Protein AF-A0A7U9T3F6-F1 (afdb_monomer)

Radius of gyration: 17.83 Å; Cα contacts (8 Å, |Δi|>4): 293; chains: 1; bounding box: 60×38×47 Å

pLDDT: mean 84.71, std 13.37, range [31.0, 97.19]

Structure (mmCIF, N/CA/C/O backbone):
data_AF-A0A7U9T3F6-F1
#
_entry.id   AF-A0A7U9T3F6-F1
#
loop_
_atom_site.group_PDB
_atom_site.id
_atom_site.type_symbol
_atom_site.label_atom_id
_atom_site.label_alt_id
_atom_site.label_comp_id
_atom_site.label_asym_id
_atom_site.label_entity_id
_atom_site.label_seq_id
_atom_site.pdbx_PDB_ins_code
_atom_site.Cartn_x
_atom_site.Cartn_y
_atom_site.Cartn_z
_atom_site.occupancy
_atom_site.B_iso_or_equiv
_atom_site.auth_seq_id
_atom_site.auth_comp_id
_atom_site.auth_asym_id
_atom_site.auth_atom_id
_atom_site.pdbx_PDB_model_num
ATOM 1 N N . MET A 1 1 ? 39.974 -6.218 0.690 1.00 32.31 1 MET A N 1
ATOM 2 C CA . MET A 1 1 ? 39.567 -5.809 2.049 1.00 32.31 1 MET A CA 1
ATOM 3 C C . MET A 1 1 ? 38.062 -5.776 2.022 1.00 32.31 1 MET A C 1
ATOM 5 O O . MET A 1 1 ? 37.487 -4.816 1.531 1.00 32.31 1 MET A O 1
ATOM 9 N N . ASP A 1 2 ? 37.473 -6.896 2.424 1.00 35.44 2 ASP A N 1
ATOM 10 C CA . ASP A 1 2 ? 36.035 -7.092 2.493 1.00 35.44 2 ASP A CA 1
ATOM 11 C C . ASP A 1 2 ? 35.491 -6.369 3.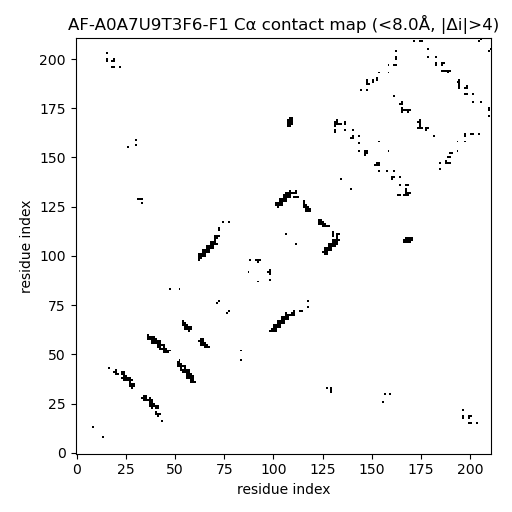720 1.00 35.44 2 ASP A C 1
ATOM 13 O O . ASP A 1 2 ? 35.828 -6.700 4.856 1.00 35.44 2 ASP A O 1
ATOM 17 N N . THR A 1 3 ? 34.625 -5.393 3.493 1.00 31.00 3 THR A N 1
ATOM 18 C CA . THR A 1 3 ? 33.648 -4.963 4.489 1.00 31.00 3 THR A CA 1
ATOM 19 C C . THR A 1 3 ? 32.283 -5.328 3.942 1.00 31.00 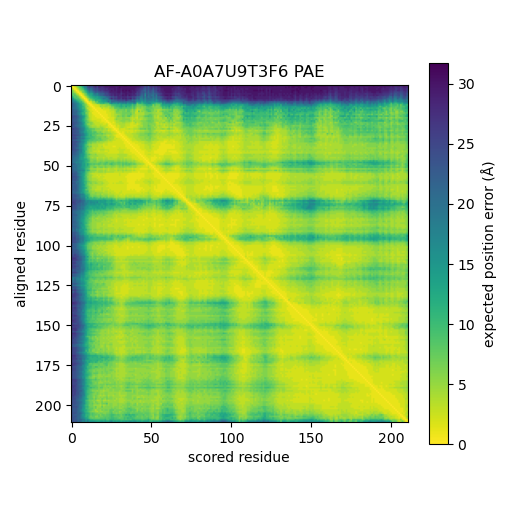3 THR A C 1
ATOM 21 O O . THR A 1 3 ? 31.577 -4.498 3.381 1.00 31.00 3 THR A O 1
ATOM 24 N N . MET A 1 4 ? 31.948 -6.612 4.086 1.00 35.00 4 MET A N 1
ATOM 25 C CA . MET A 1 4 ? 30.565 -7.069 4.164 1.00 35.00 4 MET A CA 1
ATOM 26 C C . MET A 1 4 ? 29.924 -6.312 5.325 1.00 35.00 4 MET A C 1
ATOM 28 O O . MET A 1 4 ? 30.149 -6.634 6.497 1.00 35.00 4 MET A O 1
ATOM 32 N N . SER A 1 5 ? 29.198 -5.248 4.998 1.00 34.78 5 SER A N 1
ATOM 33 C CA . SER A 1 5 ? 28.308 -4.572 5.927 1.00 34.78 5 SER A CA 1
ATOM 34 C C . SER A 1 5 ? 27.332 -5.618 6.443 1.00 34.78 5 SER A C 1
ATOM 36 O O . SER A 1 5 ? 26.482 -6.097 5.702 1.00 34.78 5 SER A O 1
ATOM 38 N N . LYS A 1 6 ? 27.504 -6.023 7.705 1.00 33.38 6 LYS A N 1
ATOM 39 C CA . LYS A 1 6 ? 26.498 -6.789 8.434 1.00 33.38 6 LYS A CA 1
ATOM 40 C C . LYS A 1 6 ? 25.190 -6.017 8.324 1.00 33.38 6 LYS A C 1
ATOM 42 O O . LYS A 1 6 ? 25.066 -4.953 8.932 1.00 33.38 6 LYS A O 1
ATOM 47 N N . GLU A 1 7 ? 24.251 -6.557 7.555 1.00 43.72 7 GLU A N 1
ATOM 48 C CA . GLU A 1 7 ? 22.843 -6.204 7.635 1.00 43.72 7 GLU A CA 1
ATOM 49 C C . GLU A 1 7 ? 22.465 -6.202 9.113 1.00 43.72 7 GLU A C 1
ATOM 51 O O . GLU A 1 7 ? 22.503 -7.228 9.799 1.00 43.72 7 GLU A O 1
ATOM 56 N N . LYS A 1 8 ? 22.166 -5.015 9.643 1.00 37.41 8 LYS A N 1
ATOM 57 C CA . LYS A 1 8 ? 21.457 -4.908 10.910 1.00 37.41 8 LYS A CA 1
ATOM 58 C C . LYS A 1 8 ? 20.036 -5.367 10.624 1.00 37.41 8 LYS A C 1
ATOM 60 O O . LYS A 1 8 ? 19.158 -4.549 10.379 1.00 37.41 8 LYS A O 1
ATOM 65 N N . ASN A 1 9 ? 19.839 -6.678 10.644 1.00 42.22 9 ASN A N 1
ATOM 66 C CA . ASN A 1 9 ? 18.514 -7.248 10.717 1.00 42.22 9 ASN A CA 1
ATOM 67 C C . ASN A 1 9 ? 17.922 -6.780 12.055 1.00 42.22 9 ASN A C 1
ATOM 69 O O . ASN A 1 9 ? 18.392 -7.187 13.122 1.00 42.22 9 ASN A O 1
ATOM 73 N N . CYS A 1 10 ? 17.027 -5.791 12.009 1.00 44.62 10 CYS A N 1
ATOM 74 C CA . CYS A 1 10 ? 16.434 -5.204 13.203 1.00 44.62 10 CYS A CA 1
ATOM 75 C C . CYS A 1 10 ? 15.363 -6.182 13.709 1.00 44.62 10 CYS A C 1
ATOM 77 O O . CYS A 1 10 ? 14.373 -6.374 13.003 1.00 44.62 10 CYS A O 1
ATOM 79 N N . PRO A 1 11 ? 15.514 -6.793 14.900 1.00 49.72 11 PRO A N 1
ATOM 80 C CA . PRO A 1 11 ? 14.580 -7.811 15.397 1.00 49.72 11 PRO A CA 1
ATOM 81 C C . PRO A 1 11 ? 13.126 -7.325 15.467 1.00 49.72 11 PRO A C 1
ATOM 83 O O . PRO A 1 11 ? 12.200 -8.120 15.339 1.00 49.72 11 PRO A O 1
ATOM 86 N N . ASP A 1 12 ? 12.945 -6.015 15.645 1.00 59.66 12 ASP A N 1
ATOM 87 C CA . ASP A 1 12 ? 11.644 -5.353 15.719 1.00 59.66 12 ASP A CA 1
ATOM 88 C C . ASP A 1 12 ? 10.953 -5.286 14.344 1.00 59.66 12 ASP A C 1
ATOM 90 O O . ASP A 1 12 ? 9.752 -5.519 14.234 1.00 59.66 12 ASP A O 1
ATOM 94 N N . LYS A 1 13 ? 11.724 -5.092 13.259 1.00 61.59 13 LYS A N 1
ATOM 95 C CA . LYS A 1 13 ? 11.193 -5.080 11.884 1.00 61.59 13 LYS A CA 1
ATOM 96 C C . LYS A 1 13 ? 10.777 -6.474 11.416 1.00 61.59 13 LYS A C 1
ATOM 98 O O . LYS A 1 13 ? 9.724 -6.601 10.805 1.00 61.59 13 LYS A O 1
ATOM 103 N N . ASP A 1 14 ? 11.527 -7.520 11.765 1.00 65.75 14 ASP A N 1
ATOM 104 C CA . ASP A 1 14 ? 11.157 -8.907 11.436 1.00 65.75 14 ASP A CA 1
ATOM 105 C C . ASP A 1 14 ? 9.882 -9.360 12.165 1.00 65.75 14 ASP A C 1
ATOM 107 O O . ASP A 1 14 ? 9.051 -10.074 11.598 1.00 65.75 14 ASP A O 1
ATOM 111 N N . ALA A 1 15 ? 9.717 -8.966 13.432 1.00 65.38 15 ALA A N 1
ATOM 112 C CA . ALA A 1 15 ? 8.500 -9.243 14.193 1.00 65.38 15 ALA A CA 1
ATOM 113 C C . ALA A 1 15 ? 7.298 -8.503 13.591 1.00 65.38 15 ALA A C 1
ATOM 115 O O . ALA A 1 15 ? 6.244 -9.102 13.372 1.00 65.38 15 ALA A O 1
ATOM 116 N N . LEU A 1 16 ? 7.489 -7.229 13.252 1.00 64.31 16 LEU A N 1
ATOM 117 C CA . LEU A 1 16 ? 6.481 -6.383 12.630 1.00 64.31 16 LEU A CA 1
ATOM 118 C C . LEU A 1 16 ? 6.060 -6.890 11.242 1.00 64.31 16 LEU A C 1
ATOM 120 O O . LEU A 1 16 ? 4.868 -6.990 10.957 1.00 64.31 16 LEU A O 1
ATOM 124 N N . HIS A 1 17 ? 7.021 -7.298 10.410 1.00 70.00 17 HIS A N 1
ATOM 125 C CA . HIS A 1 17 ? 6.766 -7.875 9.086 1.00 70.00 17 HIS A CA 1
ATOM 126 C C . HIS A 1 17 ? 5.940 -9.157 9.176 1.00 70.00 17 HIS A C 1
ATOM 128 O O . HIS A 1 17 ? 5.031 -9.362 8.380 1.00 70.00 17 HIS A O 1
ATOM 134 N N . LYS A 1 18 ? 6.197 -10.009 10.178 1.00 71.19 18 LYS A N 1
ATOM 135 C CA . LYS A 1 18 ? 5.405 -11.230 10.409 1.00 71.19 18 LYS A CA 1
ATOM 136 C C . LYS A 1 18 ? 3.961 -10.929 10.792 1.00 71.19 18 LYS A C 1
ATOM 138 O O . LYS A 1 18 ? 3.061 -11.594 10.283 1.00 71.19 18 LYS A O 1
ATOM 143 N N . VAL A 1 19 ? 3.742 -9.940 11.661 1.00 68.56 19 VAL A N 1
ATOM 144 C CA . VAL A 1 19 ? 2.391 -9.493 12.040 1.00 68.56 19 VAL A CA 1
ATOM 145 C C . VAL A 1 19 ? 1.644 -8.983 10.806 1.00 68.56 19 VAL A C 1
ATOM 147 O O . VAL A 1 19 ? 0.508 -9.383 10.562 1.00 68.56 19 VAL A O 1
ATOM 150 N N . LEU A 1 20 ? 2.302 -8.173 9.973 1.00 66.31 20 LEU A N 1
ATOM 151 C CA . LEU A 1 20 ? 1.719 -7.672 8.727 1.00 66.31 20 LEU A CA 1
ATOM 152 C C . LEU A 1 20 ? 1.452 -8.789 7.716 1.00 66.31 20 LEU A C 1
ATOM 154 O O . LEU A 1 20 ? 0.385 -8.815 7.112 1.00 66.31 20 LEU A O 1
ATOM 158 N N . ALA A 1 21 ? 2.369 -9.743 7.561 1.00 74.38 21 ALA A N 1
ATOM 159 C CA . ALA A 1 21 ? 2.199 -10.863 6.641 1.00 74.38 21 ALA A CA 1
ATOM 160 C C . ALA A 1 21 ? 0.985 -11.727 6.994 1.00 74.38 21 ALA A C 1
ATOM 162 O O . ALA A 1 21 ? 0.234 -12.127 6.105 1.00 74.38 21 ALA A O 1
ATOM 163 N N . GLN A 1 22 ? 0.759 -11.977 8.286 1.00 70.44 22 GLN A N 1
ATOM 164 C CA . GLN A 1 22 ? -0.455 -12.649 8.746 1.00 70.44 22 GLN A CA 1
ATOM 165 C C . GLN A 1 22 ? -1.697 -11.811 8.462 1.00 70.44 22 GLN A C 1
ATOM 167 O O . GLN A 1 22 ? -2.698 -12.342 7.990 1.00 70.44 22 GLN A O 1
ATOM 172 N N . ALA A 1 23 ? -1.621 -10.508 8.710 1.00 67.81 23 ALA A N 1
ATOM 173 C CA . ALA A 1 23 ? -2.767 -9.635 8.568 1.00 67.81 23 ALA A CA 1
ATOM 174 C C . ALA A 1 23 ? -3.162 -9.354 7.114 1.00 67.81 23 ALA A C 1
ATOM 176 O O . ALA A 1 23 ? -4.335 -9.101 6.870 1.00 67.81 23 ALA A O 1
ATOM 177 N N . TYR A 1 24 ? -2.236 -9.363 6.154 1.00 74.94 24 TYR A N 1
ATOM 178 C CA . TYR A 1 24 ? -2.557 -9.163 4.734 1.00 74.94 24 TYR A CA 1
ATOM 179 C C . TYR A 1 24 ? -3.097 -10.418 4.051 1.00 74.94 24 TYR A C 1
ATOM 181 O O . TYR A 1 24 ? -3.735 -10.320 3.006 1.00 74.94 24 TYR A O 1
ATOM 189 N N . LYS A 1 25 ? -2.855 -11.596 4.626 1.00 80.69 25 LYS A N 1
ATOM 190 C CA . LYS A 1 25 ? -3.243 -12.866 4.022 1.00 80.69 25 LYS A CA 1
ATOM 191 C C . LYS A 1 25 ? -4.758 -12.950 3.808 1.00 80.69 25 LYS A C 1
ATOM 193 O O . LYS A 1 25 ? -5.531 -12.800 4.747 1.00 80.69 25 LYS A O 1
ATOM 198 N N . GLY A 1 26 ? -5.170 -13.238 2.576 1.00 80.06 26 GLY A N 1
ATOM 199 C CA . GLY A 1 26 ? -6.571 -13.357 2.168 1.00 80.06 26 GLY A CA 1
ATOM 200 C C . GLY A 1 26 ? -7.282 -12.030 1.886 1.00 80.06 26 GLY A C 1
ATOM 20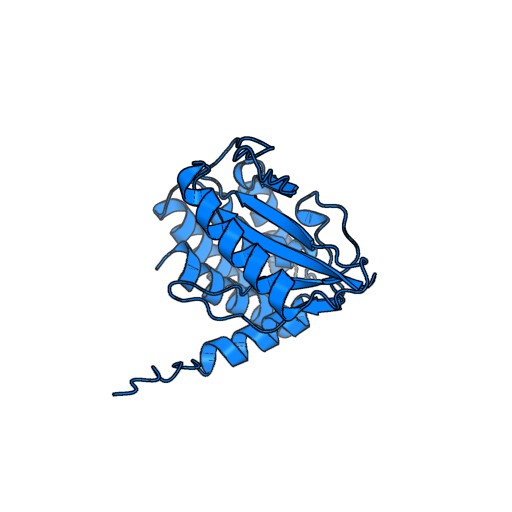1 O O . GLY A 1 26 ? -8.404 -12.065 1.385 1.00 80.06 26 GLY A O 1
ATOM 202 N N . LYS A 1 27 ? -6.648 -10.880 2.158 1.00 82.06 27 LYS A N 1
ATOM 203 C CA . LYS A 1 27 ? -7.170 -9.552 1.796 1.00 82.06 27 LYS A CA 1
ATOM 204 C C . LYS A 1 27 ? -6.914 -9.248 0.323 1.00 82.06 27 LYS A C 1
ATOM 206 O O . LYS A 1 27 ? -6.122 -9.923 -0.328 1.00 82.06 27 LYS A O 1
ATOM 211 N N . ASP A 1 28 ? -7.549 -8.209 -0.199 1.00 83.62 28 ASP A N 1
ATOM 212 C CA . ASP A 1 28 ? -7.317 -7.713 -1.553 1.00 83.62 28 ASP A CA 1
ATOM 213 C C . ASP A 1 28 ? -7.073 -6.193 -1.568 1.00 83.62 28 ASP A C 1
ATOM 215 O O . ASP A 1 28 ? -7.049 -5.523 -0.532 1.00 83.62 28 ASP A O 1
ATOM 219 N N . PHE A 1 29 ? -6.843 -5.648 -2.762 1.00 84.31 29 PHE A N 1
ATOM 220 C CA . PHE A 1 29 ? -6.605 -4.220 -2.975 1.00 84.31 29 PHE A CA 1
ATOM 221 C C . PHE A 1 29 ? -7.878 -3.449 -3.372 1.00 84.31 29 PHE A C 1
ATOM 223 O O . PHE A 1 29 ? -7.786 -2.289 -3.790 1.00 84.31 29 PHE A O 1
ATOM 230 N N . ALA A 1 30 ? -9.071 -4.047 -3.244 1.00 83.69 30 ALA A N 1
ATOM 231 C CA . ALA A 1 30 ? -10.322 -3.450 -3.713 1.00 83.69 30 ALA A CA 1
ATOM 232 C C . ALA A 1 30 ? -10.634 -2.129 -3.005 1.00 83.69 30 ALA A C 1
ATOM 234 O O . ALA A 1 30 ? -11.162 -1.207 -3.633 1.00 83.69 30 ALA A O 1
ATOM 235 N N . ILE A 1 31 ? -10.230 -1.995 -1.737 1.00 77.69 31 ILE A N 1
ATOM 236 C CA . ILE A 1 31 ? -10.374 -0.756 -0.964 1.00 77.69 31 ILE A CA 1
ATOM 237 C C . ILE A 1 31 ? -9.617 0.428 -1.581 1.00 77.69 31 ILE A C 1
ATOM 239 O O . ILE A 1 31 ? -10.023 1.580 -1.440 1.00 77.69 31 ILE A O 1
ATOM 243 N N . LEU A 1 32 ? -8.542 0.149 -2.320 1.00 79.81 32 LEU A N 1
ATOM 244 C CA . LEU A 1 32 ? -7.761 1.146 -3.048 1.00 79.81 32 LEU A CA 1
ATOM 245 C C . LEU A 1 32 ? -8.288 1.380 -4.474 1.00 79.81 32 LEU A C 1
ATOM 247 O O . LEU A 1 32 ? -7.684 2.120 -5.249 1.00 79.81 32 LEU A O 1
ATOM 251 N N . GLY A 1 33 ? -9.407 0.748 -4.841 1.00 84.81 33 GLY A N 1
ATOM 252 C CA . GLY A 1 33 ? -9.972 0.784 -6.189 1.00 84.81 33 GLY A CA 1
ATOM 253 C C . GLY A 1 33 ? -9.238 -0.107 -7.195 1.00 84.81 33 GLY A C 1
ATOM 254 O O . GLY A 1 33 ? -9.517 -0.023 -8.392 1.00 84.81 33 GLY A O 1
ATOM 255 N N . ILE A 1 34 ? -8.326 -0.961 -6.725 1.00 88.50 34 ILE A N 1
ATOM 256 C CA . ILE A 1 34 ? -7.533 -1.871 -7.548 1.00 88.50 34 ILE A CA 1
ATOM 257 C C . ILE A 1 34 ? -8.190 -3.253 -7.569 1.00 88.50 34 ILE A C 1
ATOM 259 O O . ILE A 1 34 ? -8.551 -3.805 -6.533 1.00 88.50 34 ILE A O 1
ATOM 263 N N . LYS A 1 35 ? -8.343 -3.829 -8.765 1.00 90.88 35 LYS A N 1
ATOM 264 C CA . LYS A 1 35 ? -8.942 -5.157 -8.952 1.00 90.88 35 LYS A CA 1
ATOM 265 C C . LYS A 1 35 ? -7.859 -6.182 -9.245 1.00 90.88 35 LYS A C 1
ATOM 267 O O . LYS A 1 35 ? -7.536 -6.416 -10.406 1.00 90.88 35 LYS A O 1
ATOM 272 N N . LEU A 1 36 ? -7.353 -6.800 -8.186 1.00 92.25 36 LEU A N 1
ATOM 273 C CA . LEU A 1 36 ? -6.371 -7.878 -8.247 1.00 92.25 36 LEU A CA 1
ATOM 274 C C . LEU A 1 36 ? -6.872 -9.115 -7.497 1.00 92.25 36 LEU A C 1
ATOM 276 O O . LEU A 1 36 ? -7.780 -8.994 -6.668 1.00 92.25 36 LEU A O 1
ATOM 280 N N . PRO A 1 37 ? -6.310 -10.302 -7.785 1.00 93.81 37 PRO A N 1
ATOM 281 C CA . PRO A 1 37 ? -6.541 -11.481 -6.963 1.00 93.81 37 PRO A CA 1
ATOM 282 C C . PRO A 1 37 ? -6.162 -11.229 -5.492 1.00 93.81 37 PRO A C 1
ATOM 284 O O . PRO A 1 37 ? -5.305 -10.383 -5.218 1.00 93.81 37 PRO A O 1
ATOM 287 N N . PRO A 1 38 ? -6.759 -11.972 -4.542 1.00 92.44 38 PRO A N 1
ATOM 288 C CA . PRO A 1 38 ? -6.405 -11.860 -3.134 1.00 92.44 38 PRO A CA 1
ATOM 289 C C . PRO A 1 38 ? -4.921 -12.128 -2.880 1.00 92.44 38 PRO A C 1
ATOM 291 O O . PRO A 1 38 ? -4.258 -12.872 -3.609 1.00 92.44 38 PRO A O 1
ATOM 294 N N . ILE A 1 39 ? -4.417 -11.536 -1.805 1.00 92.19 39 ILE A N 1
ATOM 295 C CA . ILE A 1 39 ? -3.054 -11.700 -1.326 1.00 92.19 39 ILE A CA 1
ATOM 296 C C . ILE A 1 39 ? -2.915 -13.100 -0.731 1.00 92.19 39 ILE A C 1
ATOM 298 O O . ILE A 1 39 ? -3.542 -13.431 0.278 1.00 92.19 39 ILE A O 1
ATOM 302 N N . HIS A 1 40 ? -2.037 -13.899 -1.324 1.00 93.00 40 HIS A N 1
ATOM 303 C CA . HIS A 1 40 ? -1.637 -15.187 -0.775 1.00 93.00 40 HIS A CA 1
ATOM 304 C C . HIS A 1 40 ? -0.640 -15.008 0.376 1.00 93.00 40 HIS A C 1
ATOM 306 O O . HIS A 1 40 ? -0.764 -15.631 1.436 1.00 93.00 40 HIS A O 1
ATOM 312 N N . GLU A 1 41 ? 0.357 -14.142 0.168 1.00 93.25 41 GLU A N 1
ATOM 313 C CA . GLU A 1 41 ? 1.472 -13.939 1.092 1.00 93.25 41 GLU A CA 1
ATOM 314 C C . GLU A 1 41 ? 2.127 -12.561 0.898 1.00 93.25 41 GLU A C 1
ATOM 316 O O . GLU A 1 41 ? 2.327 -12.114 -0.230 1.00 93.25 41 GLU A O 1
ATOM 321 N N . LEU A 1 42 ? 2.512 -11.904 1.999 1.00 90.50 42 LEU A N 1
ATOM 322 C CA . LEU A 1 42 ? 3.496 -10.817 1.980 1.00 90.50 42 LEU A CA 1
ATOM 323 C C . LEU A 1 42 ? 4.899 -11.435 1.983 1.00 90.50 42 LEU A C 1
ATOM 325 O O . LEU A 1 42 ? 5.285 -12.103 2.944 1.00 90.50 42 LEU A O 1
ATOM 329 N N . LEU A 1 43 ? 5.659 -11.200 0.920 1.00 92.62 43 LEU A N 1
ATOM 330 C CA . LEU A 1 43 ? 6.992 -11.760 0.744 1.00 92.62 43 LEU A CA 1
ATOM 331 C C . LEU A 1 43 ? 8.020 -11.066 1.658 1.00 92.62 43 LEU A C 1
ATOM 333 O O . LEU A 1 43 ? 7.789 -9.945 2.122 1.00 92.62 43 LEU A O 1
ATOM 337 N N . PRO A 1 44 ? 9.155 -11.723 1.964 1.00 88.88 44 PRO A N 1
ATOM 338 C CA . PRO A 1 44 ? 10.214 -11.125 2.772 1.00 88.88 44 PRO A CA 1
ATOM 339 C C . PRO A 1 44 ? 10.737 -9.821 2.168 1.00 88.88 44 PRO A C 1
ATOM 341 O O . PRO A 1 44 ? 10.856 -9.704 0.948 1.00 88.88 44 PRO A O 1
ATOM 344 N N . ALA A 1 45 ? 11.100 -8.870 3.031 1.00 88.44 45 ALA A N 1
ATOM 345 C CA . ALA A 1 45 ? 11.676 -7.614 2.581 1.00 88.44 45 ALA A CA 1
ATOM 346 C C . ALA A 1 45 ? 12.997 -7.842 1.827 1.00 88.44 45 ALA A C 1
ATOM 348 O O . ALA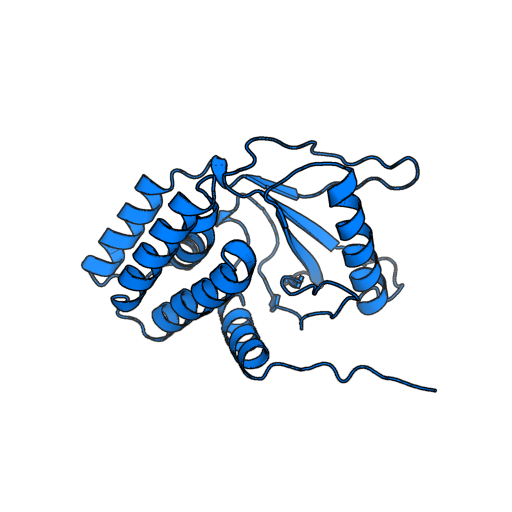 A 1 45 ? 13.849 -8.624 2.258 1.00 88.44 45 ALA A O 1
ATOM 349 N N . ILE A 1 46 ? 13.176 -7.135 0.712 1.00 89.81 46 ILE A N 1
ATOM 350 C CA . ILE A 1 46 ? 14.381 -7.218 -0.113 1.00 89.81 46 ILE A CA 1
ATOM 351 C C . ILE A 1 46 ? 15.275 -6.012 0.179 1.00 89.81 46 ILE A C 1
ATOM 353 O O . ILE A 1 46 ? 14.851 -4.879 -0.067 1.00 89.81 46 ILE A O 1
ATOM 357 N N . PRO A 1 47 ? 16.505 -6.217 0.674 1.00 87.69 47 PRO A N 1
ATOM 358 C CA . PRO A 1 47 ? 17.465 -5.142 0.870 1.00 87.69 47 PRO A CA 1
ATOM 359 C C . PRO A 1 47 ? 17.988 -4.622 -0.468 1.00 87.69 47 PRO A C 1
ATOM 361 O O . PRO A 1 47 ? 18.427 -5.386 -1.324 1.00 87.69 47 PRO A O 1
ATOM 364 N N . LEU A 1 48 ? 17.990 -3.302 -0.624 1.00 86.88 48 LEU A N 1
ATOM 365 C CA . LEU A 1 48 ? 18.696 -2.589 -1.683 1.00 86.88 48 LEU A CA 1
ATOM 366 C C . LEU A 1 48 ? 19.807 -1.740 -1.056 1.00 86.88 48 LEU A C 1
ATOM 368 O O . LEU A 1 48 ? 19.948 -1.654 0.163 1.00 86.88 48 LEU A O 1
ATOM 372 N N . ARG A 1 49 ? 20.629 -1.103 -1.895 1.00 81.75 49 ARG A N 1
ATOM 373 C CA . ARG A 1 49 ? 21.774 -0.305 -1.424 1.00 81.75 49 ARG A CA 1
ATOM 374 C C . ARG A 1 49 ? 21.366 0.790 -0.433 1.00 81.75 49 ARG A C 1
ATOM 376 O O . ARG A 1 49 ? 22.018 0.941 0.594 1.00 81.75 49 ARG A O 1
ATOM 383 N N . ASP A 1 50 ? 20.314 1.530 -0.774 1.00 79.25 50 ASP A N 1
ATOM 384 C CA . ASP A 1 50 ? 19.875 2.733 -0.057 1.00 79.25 50 ASP A CA 1
ATOM 385 C C . ASP A 1 50 ? 18.392 2.655 0.368 1.00 79.25 50 ASP A C 1
ATOM 387 O O . ASP A 1 50 ? 17.833 3.625 0.875 1.00 79.25 50 ASP A O 1
ATOM 391 N N . SER A 1 51 ? 17.731 1.515 0.140 1.00 81.50 51 SER A N 1
ATOM 392 C CA . SER A 1 51 ? 16.298 1.310 0.384 1.00 81.50 51 SER A CA 1
ATOM 393 C C . SER A 1 51 ? 15.979 -0.172 0.618 1.00 81.50 51 SER A C 1
ATOM 395 O O . SER A 1 51 ? 16.871 -1.018 0.618 1.00 81.50 51 SER A O 1
ATOM 397 N N . PHE A 1 52 ? 14.704 -0.492 0.833 1.00 84.25 52 PHE A N 1
ATOM 398 C CA . PHE A 1 52 ? 14.202 -1.861 0.92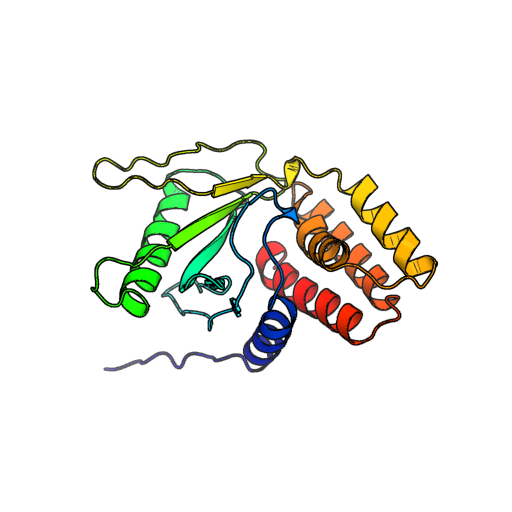3 1.00 84.25 52 PHE A CA 1
ATOM 399 C C . PHE A 1 52 ? 12.887 -1.966 0.151 1.00 84.25 52 PHE A C 1
ATOM 401 O O . PHE A 1 52 ? 12.124 -1.000 0.104 1.00 84.25 52 PHE A O 1
ATOM 408 N N . ILE A 1 53 ? 12.609 -3.141 -0.408 1.00 88.25 53 ILE A N 1
ATOM 409 C CA . ILE A 1 53 ? 11.294 -3.495 -0.948 1.00 88.25 53 ILE A CA 1
ATOM 410 C C . ILE A 1 53 ? 10.580 -4.298 0.135 1.00 88.25 53 ILE A C 1
ATOM 412 O O . ILE A 1 53 ? 10.879 -5.472 0.327 1.00 88.25 53 ILE A O 1
ATOM 416 N N . ASP A 1 54 ? 9.680 -3.661 0.874 1.00 85.00 54 ASP A N 1
ATOM 417 C CA . ASP A 1 54 ? 8.983 -4.248 2.029 1.00 85.00 54 ASP A CA 1
ATOM 418 C C . ASP A 1 54 ? 7.505 -4.570 1.758 1.00 85.00 54 ASP A C 1
ATOM 420 O O . ASP A 1 54 ? 6.840 -5.188 2.583 1.00 85.00 54 ASP A O 1
ATOM 424 N N . SER A 1 55 ? 7.002 -4.164 0.592 1.00 89.00 55 SER A N 1
ATOM 425 C CA . SER A 1 55 ? 5.591 -4.229 0.207 1.00 89.00 55 SER A CA 1
ATOM 426 C C . SER A 1 55 ? 5.421 -5.037 -1.083 1.00 89.00 55 SER A C 1
ATOM 428 O O . SER A 1 55 ? 4.830 -4.570 -2.058 1.00 89.00 55 SER A O 1
ATOM 430 N N . LEU A 1 56 ? 6.011 -6.235 -1.100 1.00 94.62 56 LEU A N 1
ATOM 431 C CA . LEU A 1 56 ? 5.934 -7.194 -2.199 1.00 94.62 56 LEU A CA 1
ATOM 432 C C . LEU A 1 56 ? 5.035 -8.366 -1.797 1.00 94.62 56 LEU A C 1
ATOM 434 O O . LEU A 1 56 ? 5.256 -9.002 -0.771 1.00 94.62 56 LEU A O 1
ATOM 438 N N . PHE A 1 57 ? 4.054 -8.685 -2.627 1.00 95.00 57 PHE A N 1
ATOM 439 C CA . PHE A 1 57 ? 3.016 -9.666 -2.347 1.00 95.00 57 PHE A CA 1
ATOM 440 C C . PHE A 1 57 ? 2.989 -10.744 -3.428 1.00 95.00 57 PHE A C 1
ATOM 442 O O . PHE A 1 57 ? 3.129 -10.445 -4.614 1.00 95.00 57 PHE A O 1
ATOM 449 N N . LEU A 1 58 ? 2.776 -11.991 -3.017 1.00 96.06 58 LEU A N 1
ATOM 450 C CA . LEU A 1 58 ? 2.351 -13.083 -3.885 1.00 96.06 58 LEU A CA 1
ATOM 451 C C . LEU A 1 58 ? 0.822 -13.135 -3.864 1.00 96.06 58 LEU A C 1
ATOM 453 O O . LEU A 1 58 ? 0.218 -13.104 -2.789 1.00 96.06 58 LEU A O 1
ATOM 457 N N . LEU A 1 59 ? 0.202 -13.213 -5.036 1.00 96.38 59 LEU A N 1
ATOM 458 C CA . LEU A 1 59 ? -1.247 -13.292 -5.190 1.00 96.38 59 LEU A CA 1
ATOM 459 C C . LEU A 1 59 ? -1.701 -14.742 -5.409 1.00 96.38 59 LEU A C 1
ATOM 461 O O . LEU A 1 59 ? -0.920 -15.601 -5.818 1.00 96.38 59 LEU A O 1
ATOM 465 N N . GLU A 1 60 ? -2.977 -15.020 -5.141 1.00 95.75 60 GLU A N 1
ATOM 466 C CA . GLU A 1 60 ? -3.562 -16.372 -5.229 1.00 95.75 60 GLU A CA 1
ATOM 467 C C . GLU A 1 60 ? -3.484 -17.007 -6.632 1.00 95.75 60 GLU A C 1
ATOM 469 O O . GLU A 1 60 ? -3.498 -18.230 -6.763 1.00 95.75 60 GLU A O 1
ATOM 474 N N . ASP A 1 61 ? -3.372 -16.210 -7.698 1.00 95.25 61 ASP A N 1
ATOM 475 C CA . ASP A 1 61 ? -3.194 -16.714 -9.067 1.00 95.25 61 ASP A CA 1
ATOM 476 C C . ASP A 1 61 ? -1.722 -16.967 -9.451 1.00 95.25 61 ASP A C 1
ATOM 478 O O . ASP A 1 61 ? -1.432 -17.387 -10.573 1.00 95.25 61 ASP A O 1
ATOM 482 N N . GLY A 1 62 ? -0.791 -16.746 -8.517 1.00 94.69 62 GLY A N 1
ATOM 483 C CA . GLY A 1 62 ? 0.646 -16.926 -8.705 1.00 94.69 62 GLY A CA 1
ATOM 484 C C . GLY A 1 62 ? 1.372 -15.716 -9.299 1.00 94.69 62 GLY A C 1
ATOM 485 O O . GLY A 1 62 ? 2.573 -15.816 -9.553 1.00 94.69 62 GLY A O 1
ATOM 486 N N . THR A 1 63 ? 0.680 -14.596 -9.524 1.00 96.31 63 THR A N 1
ATOM 487 C CA . THR A 1 63 ? 1.302 -13.321 -9.912 1.00 96.31 63 THR A CA 1
ATOM 488 C C . THR A 1 63 ? 1.839 -12.562 -8.696 1.00 96.31 63 THR A C 1
ATOM 490 O O . THR A 1 63 ? 1.544 -12.899 -7.546 1.00 96.31 63 THR A O 1
ATOM 493 N N . TYR A 1 64 ? 2.657 -11.538 -8.938 1.00 97.19 64 TYR A N 1
ATOM 494 C CA . TYR A 1 64 ? 3.255 -10.712 -7.890 1.00 97.19 64 TYR A CA 1
ATOM 495 C C . TYR A 1 64 ? 2.679 -9.299 -7.923 1.00 97.19 64 TYR A C 1
ATOM 497 O O . TYR A 1 64 ? 2.380 -8.783 -8.995 1.00 97.19 64 TYR A O 1
ATOM 505 N N . ALA A 1 65 ? 2.587 -8.636 -6.773 1.00 97.00 65 ALA A N 1
ATOM 506 C CA . ALA A 1 65 ? 2.259 -7.216 -6.684 1.00 97.00 65 ALA A CA 1
ATOM 507 C C . ALA A 1 65 ? 3.279 -6.488 -5.813 1.00 97.00 65 ALA A C 1
ATOM 509 O O . ALA A 1 65 ? 3.556 -6.920 -4.699 1.00 97.00 65 ALA A O 1
ATOM 510 N N . VAL A 1 66 ? 3.827 -5.377 -6.298 1.00 95.31 66 VAL A N 1
ATOM 511 C CA . VAL A 1 66 ? 4.673 -4.481 -5.504 1.00 95.31 66 VAL A CA 1
ATOM 512 C C . VAL A 1 66 ? 3.974 -3.142 -5.335 1.00 95.31 66 VAL A C 1
ATOM 514 O O . VAL A 1 66 ? 3.501 -2.552 -6.307 1.00 95.31 66 VAL A O 1
ATOM 517 N N . VAL A 1 67 ? 3.906 -2.675 -4.091 1.00 92.06 67 VAL A N 1
ATOM 518 C CA . VAL A 1 67 ? 3.262 -1.415 -3.722 1.00 92.06 67 VAL A CA 1
ATOM 519 C C . VAL A 1 67 ? 4.317 -0.397 -3.318 1.00 92.06 67 VAL A C 1
ATOM 521 O O . VAL A 1 67 ? 5.071 -0.599 -2.370 1.00 92.06 67 VAL A O 1
ATOM 524 N N . GLU A 1 68 ? 4.335 0.733 -4.011 1.00 90.19 68 GLU A N 1
ATOM 525 C CA . GLU A 1 68 ? 5.203 1.863 -3.706 1.00 90.19 68 GLU A CA 1
ATOM 526 C C . GLU A 1 68 ? 4.383 3.064 -3.254 1.00 90.19 68 GLU A C 1
ATOM 528 O O . GLU A 1 68 ? 3.392 3.427 -3.883 1.00 90.19 68 GLU A O 1
ATOM 533 N N . TYR A 1 69 ? 4.820 3.719 -2.182 1.00 87.06 69 TYR A N 1
ATOM 534 C CA . TYR A 1 69 ? 4.198 4.953 -1.709 1.00 87.06 69 TYR A CA 1
ATOM 535 C C . TYR A 1 69 ? 4.991 6.163 -2.189 1.00 87.06 69 TYR A C 1
ATOM 537 O O . TYR A 1 69 ? 6.216 6.212 -2.046 1.00 87.06 69 TYR A O 1
ATOM 545 N N . ALA A 1 70 ? 4.293 7.160 -2.729 1.00 87.88 70 ALA A N 1
ATOM 546 C CA . ALA A 1 70 ? 4.916 8.342 -3.305 1.00 87.88 70 ALA A CA 1
ATOM 547 C C . ALA A 1 70 ? 4.216 9.634 -2.862 1.00 87.88 70 ALA A C 1
ATOM 549 O O . ALA A 1 70 ? 3.009 9.786 -3.026 1.00 87.88 70 ALA A O 1
ATOM 550 N N . SER A 1 71 ? 4.992 10.591 -2.352 1.00 83.69 71 SER A N 1
ATOM 551 C CA . SER A 1 71 ? 4.552 11.969 -2.073 1.00 83.69 71 SER A CA 1
ATOM 552 C C . SER A 1 71 ? 4.938 12.965 -3.172 1.00 83.69 71 SER A C 1
ATOM 554 O O . SER A 1 71 ? 4.651 14.154 -3.071 1.00 83.69 71 SER A O 1
ATOM 556 N N . GLY A 1 72 ? 5.571 12.471 -4.236 1.00 83.31 72 GLY A N 1
ATOM 557 C CA . GLY A 1 72 ? 5.933 13.201 -5.444 1.00 83.31 72 GLY A CA 1
ATOM 558 C C . GLY A 1 72 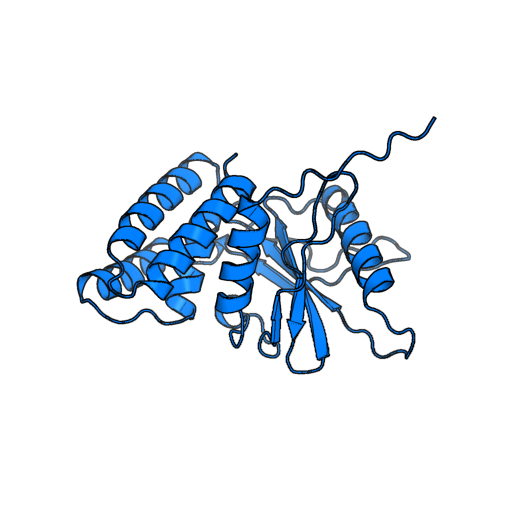? 5.710 12.326 -6.675 1.00 83.31 72 GLY A C 1
ATOM 559 O O . GLY A 1 72 ? 5.524 11.110 -6.572 1.00 83.31 72 GLY A O 1
ATOM 560 N N . CYS A 1 73 ? 5.675 12.938 -7.856 1.00 77.75 73 CYS A N 1
ATOM 561 C CA . CYS A 1 73 ? 5.444 12.221 -9.111 1.00 77.75 73 CYS A CA 1
ATOM 562 C C . CYS A 1 73 ? 6.456 12.583 -10.206 1.00 77.75 73 CYS A C 1
ATOM 564 O O . CYS A 1 73 ? 6.162 12.456 -11.397 1.00 77.75 73 CYS A O 1
ATOM 566 N N . HIS A 1 74 ? 7.641 13.068 -9.830 1.00 76.00 74 HIS A N 1
ATOM 567 C CA . HIS A 1 74 ? 8.628 13.488 -10.817 1.00 76.00 74 HIS A CA 1
ATOM 568 C C . HIS A 1 74 ? 9.286 12.276 -11.477 1.00 76.00 74 HIS A C 1
ATOM 570 O O . HIS A 1 74 ? 9.702 11.328 -10.817 1.00 76.00 74 HIS A O 1
ATOM 576 N N . LYS A 1 75 ? 9.456 12.324 -12.801 1.00 73.00 75 LYS A N 1
ATOM 577 C CA . LYS A 1 75 ? 10.065 11.238 -13.586 1.00 73.00 75 LYS A CA 1
ATOM 578 C C . LYS A 1 75 ? 11.451 10.812 -13.079 1.00 73.00 75 LYS A C 1
ATOM 580 O O . LYS A 1 75 ? 11.801 9.641 -13.167 1.00 73.00 75 LYS A O 1
ATOM 585 N N . THR A 1 76 ? 12.227 11.740 -12.519 1.00 73.94 76 THR A N 1
ATOM 586 C CA . THR A 1 76 ? 13.526 11.456 -11.885 1.00 73.94 76 THR A CA 1
ATOM 587 C C . THR A 1 76 ? 13.396 10.585 -10.637 1.00 73.94 76 THR A C 1
ATOM 589 O O . THR A 1 76 ? 14.258 9.750 -10.392 1.00 73.94 76 THR A O 1
ATOM 592 N N . GLU A 1 77 ? 12.311 10.732 -9.877 1.00 76.56 77 GLU A N 1
ATOM 593 C CA . GLU A 1 77 ? 12.016 9.904 -8.704 1.00 76.56 77 GLU A CA 1
ATOM 594 C C . GLU A 1 77 ? 11.565 8.501 -9.118 1.00 76.56 77 GLU A C 1
ATOM 596 O O . GLU A 1 77 ? 11.829 7.544 -8.399 1.00 76.56 77 GLU A O 1
ATOM 601 N N . MET A 1 78 ? 10.952 8.358 -10.299 1.00 81.88 78 MET A N 1
ATOM 602 C CA . MET A 1 78 ? 10.465 7.074 -10.823 1.00 81.88 78 MET A CA 1
ATOM 603 C C . MET A 1 78 ? 11.591 6.127 -11.251 1.00 81.88 78 MET A C 1
ATOM 605 O O . MET A 1 78 ? 11.390 4.916 -11.303 1.00 81.88 78 MET A O 1
ATOM 609 N N . VAL A 1 79 ? 12.795 6.651 -11.514 1.00 83.44 79 VAL A N 1
ATOM 610 C CA . VAL A 1 79 ? 13.967 5.831 -11.863 1.00 83.44 79 VAL A CA 1
ATOM 611 C C . VAL A 1 79 ? 14.301 4.843 -10.743 1.00 83.44 79 VAL A C 1
ATOM 613 O O . VAL A 1 79 ? 14.665 3.709 -11.040 1.00 83.44 79 VAL A O 1
ATOM 616 N N . LYS A 1 80 ? 14.097 5.206 -9.467 1.00 85.62 80 LYS A N 1
ATOM 617 C CA . LYS A 1 80 ? 14.354 4.297 -8.333 1.00 85.62 80 LYS A CA 1
ATOM 618 C C . LYS A 1 80 ? 13.505 3.023 -8.412 1.00 85.62 80 LYS A C 1
ATOM 620 O O . LYS A 1 80 ? 13.991 1.936 -8.120 1.00 85.62 80 LYS A O 1
ATOM 625 N N . TYR A 1 81 ? 12.273 3.135 -8.915 1.00 89.25 81 TYR A N 1
ATOM 626 C CA . TYR A 1 81 ? 11.383 1.989 -9.062 1.00 89.25 81 TYR A CA 1
ATOM 627 C C . TYR A 1 81 ? 11.880 1.011 -10.122 1.00 89.25 81 TYR A C 1
ATOM 629 O O . TYR A 1 81 ? 11.689 -0.185 -9.961 1.00 89.25 81 TYR A O 1
ATOM 637 N N . THR A 1 82 ? 12.608 1.461 -11.149 1.00 90.75 82 THR A N 1
ATOM 638 C CA . THR A 1 82 ? 13.203 0.525 -12.121 1.00 90.75 82 THR A CA 1
ATOM 639 C C . THR A 1 82 ? 14.210 -0.425 -11.474 1.00 90.75 82 THR A C 1
ATOM 641 O O . THR A 1 82 ? 14.265 -1.591 -11.855 1.00 90.75 82 THR A O 1
ATOM 644 N N . GLN A 1 83 ? 14.950 0.033 -10.456 1.00 90.00 83 GLN A N 1
ATOM 645 C CA . GLN A 1 83 ? 15.860 -0.823 -9.696 1.00 90.00 83 GLN A CA 1
ATOM 646 C C . GLN A 1 83 ? 15.081 -1.835 -8.853 1.00 90.00 83 GLN A C 1
ATOM 648 O O . GLN A 1 83 ? 15.446 -3.006 -8.818 1.00 90.00 83 GLN A O 1
ATOM 653 N N . HIS A 1 84 ? 13.995 -1.396 -8.211 1.00 92.31 84 HIS A N 1
ATOM 654 C CA . HIS A 1 84 ? 13.149 -2.276 -7.408 1.00 92.31 84 HIS A CA 1
ATOM 655 C C . HIS A 1 84 ? 12.537 -3.385 -8.277 1.00 92.31 84 HIS A C 1
ATOM 657 O O . HIS A 1 84 ? 12.628 -4.562 -7.943 1.00 92.31 84 HIS A O 1
ATOM 663 N N . LEU A 1 85 ? 11.965 -3.012 -9.426 1.00 94.38 85 LEU A N 1
ATOM 664 C CA . LEU A 1 85 ? 11.353 -3.950 -10.366 1.00 94.38 85 LEU A CA 1
ATOM 665 C C . LEU A 1 85 ? 12.377 -4.951 -10.915 1.00 94.38 85 LEU A C 1
ATOM 667 O O . LEU A 1 85 ? 12.088 -6.143 -10.948 1.00 94.38 85 LEU A O 1
ATOM 671 N N . ALA A 1 86 ? 13.576 -4.491 -11.287 1.00 93.31 86 ALA A N 1
ATOM 672 C CA . ALA A 1 86 ? 14.643 -5.369 -11.764 1.00 93.31 86 ALA A CA 1
ATOM 673 C C . ALA A 1 86 ? 15.064 -6.400 -10.702 1.00 93.31 86 ALA A C 1
ATOM 675 O O . ALA A 1 86 ? 15.178 -7.580 -11.018 1.00 93.31 86 ALA A O 1
ATOM 676 N N . GLU A 1 87 ? 15.220 -5.980 -9.444 1.00 94.75 87 GLU A N 1
ATOM 677 C CA . GLU A 1 87 ? 15.576 -6.874 -8.334 1.00 94.75 87 GLU A CA 1
ATOM 678 C C . GLU A 1 87 ? 14.479 -7.920 -8.054 1.00 94.75 87 GLU A C 1
ATOM 680 O O . GLU A 1 87 ? 14.772 -9.082 -7.764 1.00 94.75 87 GLU A O 1
ATOM 685 N N . ILE A 1 88 ? 13.201 -7.534 -8.155 1.00 95.50 88 ILE A N 1
ATOM 686 C CA . ILE A 1 88 ? 12.079 -8.475 -8.010 1.00 95.50 88 ILE A CA 1
ATOM 687 C C . ILE A 1 88 ? 12.105 -9.496 -9.150 1.00 95.50 88 ILE A C 1
ATOM 689 O O . ILE A 1 88 ? 11.973 -10.693 -8.896 1.00 95.50 88 ILE A O 1
ATOM 693 N N . MET A 1 89 ? 12.293 -9.039 -10.391 1.00 94.44 89 MET A N 1
ATOM 694 C CA . MET A 1 89 ? 12.389 -9.918 -11.557 1.00 94.44 89 MET A CA 1
ATOM 695 C C . MET A 1 89 ? 13.553 -10.902 -11.409 1.00 94.44 89 MET A C 1
ATOM 697 O O . MET A 1 89 ? 13.346 -12.098 -11.553 1.00 94.44 89 MET A O 1
ATOM 701 N N . GLU A 1 90 ? 14.744 -10.433 -11.032 1.00 93.75 90 GLU A N 1
ATOM 702 C CA . GLU A 1 90 ? 15.921 -11.291 -10.836 1.00 93.75 90 GLU A CA 1
ATOM 703 C C . GLU A 1 90 ? 15.695 -12.372 -9.766 1.00 93.75 90 GLU A C 1
ATOM 705 O O . GLU A 1 90 ? 16.171 -13.498 -9.905 1.00 93.75 90 GLU A O 1
ATOM 710 N N . ARG A 1 91 ? 14.951 -12.055 -8.698 1.00 94.25 91 ARG A N 1
ATOM 711 C CA . ARG A 1 91 ? 14.715 -12.994 -7.592 1.00 94.25 91 ARG A CA 1
ATOM 712 C C . ARG A 1 91 ? 13.560 -13.971 -7.842 1.00 94.25 91 ARG A C 1
ATOM 714 O O . ARG A 1 91 ? 13.611 -15.087 -7.321 1.00 94.25 91 ARG A O 1
ATOM 721 N N . TYR A 1 92 ? 12.514 -13.563 -8.562 1.00 94.31 92 TYR A N 1
ATOM 722 C CA . TYR A 1 92 ? 11.254 -14.318 -8.644 1.00 94.31 92 TYR A CA 1
ATOM 723 C C . TYR A 1 92 ? 10.847 -14.765 -10.048 1.00 94.31 92 TYR A C 1
ATOM 725 O O . TYR A 1 92 ? 9.994 -15.652 -10.159 1.00 94.31 92 TYR A O 1
ATOM 733 N N . ASP A 1 93 ? 11.429 -14.208 -11.111 1.00 93.25 93 ASP A N 1
ATOM 734 C CA . ASP A 1 93 ? 11.217 -14.735 -12.456 1.00 93.25 93 ASP A CA 1
ATOM 735 C C . ASP A 1 93 ? 11.886 -16.110 -12.573 1.00 93.25 93 ASP A C 1
ATOM 737 O O . ASP A 1 93 ? 13.075 -16.285 -12.317 1.00 93.25 93 ASP A O 1
ATOM 741 N N . LYS A 1 94 ? 11.090 -17.116 -12.938 1.00 90.44 94 LYS A N 1
ATOM 742 C CA . LYS A 1 94 ? 11.560 -18.493 -13.138 1.00 90.44 94 LYS A CA 1
ATOM 743 C C . LYS A 1 94 ? 12.075 -18.732 -14.559 1.00 90.44 94 LYS A C 1
ATOM 745 O O . LYS A 1 94 ? 12.366 -19.877 -14.899 1.00 90.44 94 LYS A O 1
ATOM 750 N N . GLU A 1 95 ? 12.127 -17.686 -15.384 1.00 87.44 95 GLU A N 1
ATOM 751 C CA . GLU A 1 95 ? 12.532 -17.710 -16.793 1.00 87.44 95 GLU A CA 1
ATOM 752 C C . GLU A 1 95 ? 11.663 -18.641 -17.665 1.00 87.44 95 GLU A C 1
ATOM 754 O O . GLU A 1 95 ? 12.059 -19.072 -18.748 1.00 87.44 95 GLU A O 1
ATOM 759 N N . ASP A 1 96 ? 10.440 -18.946 -17.219 1.00 90.00 96 ASP A N 1
ATOM 760 C CA . ASP A 1 96 ? 9.478 -19.795 -17.935 1.00 90.00 96 ASP A CA 1
ATOM 761 C C . ASP A 1 96 ? 8.515 -18.994 -18.834 1.00 90.00 96 ASP A C 1
ATOM 763 O O . ASP A 1 96 ? 7.620 -19.560 -19.472 1.00 90.00 96 ASP A O 1
ATOM 767 N N . GLY A 1 97 ? 8.708 -17.672 -18.886 1.00 87.06 97 GLY A N 1
ATOM 768 C CA . GLY A 1 97 ? 7.911 -16.730 -19.668 1.00 87.06 97 GLY A CA 1
ATOM 769 C C . GLY A 1 97 ? 6.546 -16.394 -19.064 1.00 87.06 97 GLY A C 1
ATOM 770 O O . GLY A 1 97 ? 5.700 -15.858 -19.778 1.00 87.06 97 GLY A O 1
ATOM 771 N N . ARG A 1 98 ? 6.294 -16.726 -17.789 1.00 89.12 98 ARG A N 1
ATOM 772 C CA . ARG A 1 98 ? 5.002 -16.489 -17.114 1.00 89.12 98 ARG A CA 1
ATOM 773 C C . ARG A 1 98 ? 5.051 -15.441 -16.008 1.00 89.12 98 ARG A C 1
ATOM 775 O O . ARG A 1 98 ? 4.016 -15.177 -15.400 1.00 89.12 98 ARG A O 1
ATOM 782 N N . PHE A 1 99 ? 6.218 -14.863 -15.730 1.00 93.56 99 PHE A N 1
ATOM 783 C CA . PHE A 1 99 ? 6.356 -13.848 -14.695 1.00 93.56 99 PHE A CA 1
ATOM 784 C C . PHE A 1 99 ? 5.462 -12.637 -14.987 1.00 93.56 99 PHE A C 1
ATOM 786 O O . PHE A 1 99 ? 5.482 -12.074 -16.082 1.00 93.56 99 PHE A O 1
ATOM 793 N N . ASN A 1 100 ? 4.670 -12.246 -13.991 1.00 95.31 100 ASN A N 1
ATOM 794 C CA . ASN A 1 100 ? 3.790 -11.092 -14.061 1.00 95.31 100 ASN A CA 1
ATOM 795 C C . ASN A 1 100 ? 3.852 -10.336 -12.733 1.00 95.31 100 ASN A C 1
ATOM 797 O O . ASN A 1 100 ? 3.653 -10.926 -11.667 1.00 95.31 100 ASN A O 1
ATOM 801 N N . LEU A 1 101 ? 4.147 -9.042 -12.825 1.00 96.50 101 LEU A N 1
ATOM 802 C CA . LEU A 1 101 ? 4.320 -8.144 -11.695 1.00 96.50 101 LEU A CA 1
ATOM 803 C C . LEU A 1 101 ? 3.404 -6.934 -11.857 1.00 96.50 101 LEU A C 1
ATOM 805 O O . LEU A 1 101 ? 3.600 -6.096 -12.737 1.00 96.50 101 LEU A O 1
ATOM 809 N N . HIS A 1 102 ? 2.439 -6.828 -10.955 1.00 96.69 102 HIS A N 1
ATOM 810 C CA . HIS A 1 102 ? 1.605 -5.657 -10.768 1.00 96.69 102 HIS A CA 1
ATOM 811 C C . HIS A 1 102 ? 2.414 -4.586 -10.045 1.00 96.69 102 HIS A C 1
ATOM 813 O O . HIS A 1 102 ? 2.785 -4.744 -8.881 1.00 96.69 102 HIS A O 1
ATOM 819 N N . PHE A 1 103 ? 2.714 -3.497 -10.745 1.00 95.38 103 PHE A N 1
ATOM 820 C CA . PHE A 1 103 ? 3.379 -2.348 -10.149 1.00 95.38 103 PHE A CA 1
ATOM 821 C C . PHE A 1 103 ? 2.333 -1.324 -9.719 1.00 95.38 103 PHE A C 1
ATOM 823 O O . PHE A 1 103 ? 1.698 -0.698 -10.564 1.00 95.38 103 PHE A O 1
ATOM 830 N N . ILE A 1 104 ? 2.158 -1.148 -8.412 1.00 94.75 104 ILE A N 1
ATOM 831 C CA . ILE A 1 104 ? 1.166 -0.248 -7.829 1.00 94.75 104 ILE A CA 1
ATOM 832 C C . ILE A 1 104 ? 1.882 0.949 -7.210 1.00 94.75 104 ILE A C 1
ATOM 834 O O . ILE A 1 104 ? 2.799 0.783 -6.408 1.00 94.75 104 ILE A O 1
ATOM 838 N N . ILE A 1 105 ? 1.430 2.160 -7.533 1.00 92.69 105 ILE A N 1
ATOM 839 C CA . ILE A 1 105 ? 1.862 3.384 -6.856 1.00 92.69 105 ILE A CA 1
ATOM 840 C C . ILE A 1 105 ? 0.683 3.977 -6.090 1.00 92.69 105 ILE A C 1
ATOM 842 O O . ILE A 1 105 ? -0.322 4.380 -6.679 1.00 92.69 105 ILE A O 1
ATOM 846 N N . ILE A 1 106 ? 0.836 4.074 -4.772 1.00 91.75 106 ILE A N 1
ATOM 847 C CA . ILE A 1 106 ? -0.075 4.784 -3.883 1.00 91.75 106 ILE A CA 1
ATOM 848 C C . ILE A 1 106 ? 0.479 6.185 -3.640 1.00 91.75 106 ILE A C 1
ATOM 850 O O . ILE A 1 106 ? 1.464 6.391 -2.928 1.00 91.75 106 ILE A O 1
ATOM 854 N N . TYR A 1 107 ? -0.177 7.167 -4.239 1.00 91.62 107 TYR A N 1
ATOM 855 C CA . TYR A 1 107 ? 0.112 8.574 -4.043 1.00 91.62 107 TYR A CA 1
ATOM 856 C C . TYR A 1 107 ? -0.528 9.082 -2.749 1.00 91.62 107 TYR A C 1
ATOM 858 O O . TYR A 1 107 ? -1.735 8.917 -2.542 1.00 91.62 107 TYR A O 1
ATOM 866 N N . THR A 1 108 ? 0.274 9.706 -1.885 1.00 90.62 108 THR A N 1
ATOM 867 C CA . THR A 1 108 ? -0.209 10.351 -0.653 1.00 90.62 108 THR A CA 1
ATOM 868 C C . THR A 1 108 ? -1.062 11.585 -0.973 1.00 90.62 108 THR A C 1
ATOM 870 O O . THR A 1 108 ? -1.164 12.016 -2.124 1.00 90.62 108 THR A O 1
ATOM 873 N N . GLY A 1 109 ? -1.647 12.198 0.058 1.00 88.69 109 GLY A N 1
ATOM 874 C CA . GLY A 1 109 ? -2.436 13.430 -0.029 1.00 88.69 109 GLY A CA 1
ATOM 875 C C . GLY A 1 109 ? -1.727 14.610 -0.699 1.00 88.69 109 GLY A C 1
ATOM 876 O O . GLY A 1 109 ? -2.380 15.558 -1.117 1.00 88.69 109 GLY A O 1
ATOM 877 N N . ASP A 1 110 ? -0.401 14.543 -0.843 1.00 88.12 110 ASP A N 1
ATOM 878 C CA . ASP A 1 110 ? 0.426 15.566 -1.490 1.00 88.12 110 ASP A CA 1
ATOM 879 C C . ASP A 1 110 ? 0.322 15.554 -3.025 1.00 88.12 110 ASP A C 1
ATOM 881 O O . ASP A 1 110 ? 0.753 16.500 -3.685 1.00 88.12 110 ASP A O 1
ATOM 885 N N . VAL A 1 111 ? -0.232 14.487 -3.609 1.00 90.12 111 VAL A N 1
ATOM 886 C CA . VAL A 1 111 ? -0.313 14.305 -5.060 1.00 90.12 111 VAL A CA 1
ATOM 887 C C . VAL A 1 111 ? -1.759 14.025 -5.469 1.00 90.12 111 VAL A C 1
ATOM 889 O O . VAL A 1 111 ? -2.354 13.004 -5.131 1.00 90.12 111 VAL A O 1
ATOM 892 N N . GLU A 1 112 ? -2.336 14.934 -6.252 1.00 91.19 112 GLU A N 1
ATOM 893 C CA . GLU A 1 112 ? -3.707 14.812 -6.780 1.00 91.19 112 GLU A CA 1
ATOM 894 C C . GLU A 1 112 ? -3.768 14.099 -8.140 1.00 91.19 112 GLU A C 1
ATOM 896 O O . GLU A 1 112 ? -4.776 13.487 -8.516 1.00 91.19 112 GLU A O 1
ATOM 901 N N . LYS A 1 113 ? -2.681 14.213 -8.908 1.00 91.31 113 LYS A N 1
ATOM 902 C CA . LYS A 1 113 ? -2.544 13.674 -10.260 1.00 91.31 113 LYS A CA 1
ATOM 903 C C . LYS A 1 113 ? -1.086 13.358 -10.569 1.00 91.31 113 LYS A C 1
ATOM 905 O O . LYS A 1 113 ? -0.190 14.078 -10.140 1.00 91.31 113 LYS A O 1
ATOM 910 N N . ALA A 1 114 ? -0.881 12.331 -11.379 1.00 90.94 114 ALA A N 1
ATOM 911 C CA . ALA A 1 114 ? 0.411 11.937 -11.918 1.00 90.94 114 ALA A CA 1
ATOM 912 C C . ALA A 1 114 ? 0.241 11.490 -13.377 1.00 90.94 114 ALA A C 1
ATOM 914 O O . ALA A 1 114 ? -0.875 11.215 -13.823 1.00 90.94 114 ALA A O 1
ATOM 915 N N . GLU A 1 115 ? 1.340 11.431 -14.127 1.00 90.06 115 GLU A N 1
ATOM 916 C CA . GLU A 1 115 ? 1.349 10.767 -15.433 1.00 90.06 115 GLU A CA 1
ATOM 917 C C . GLU A 1 115 ? 1.064 9.275 -15.236 1.00 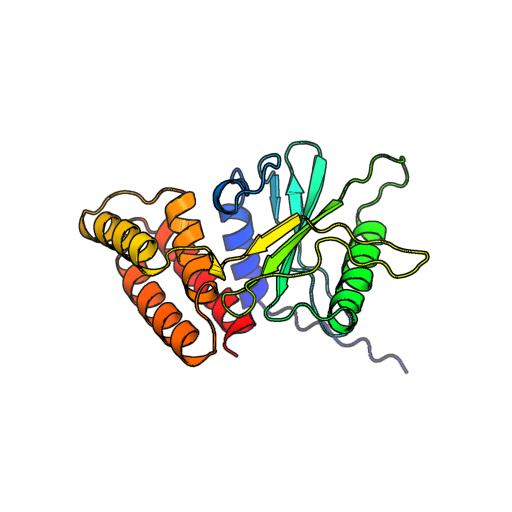90.06 115 GLU A C 1
ATOM 919 O O . GLU A 1 115 ? 1.669 8.649 -14.371 1.00 90.06 115 GLU A O 1
ATOM 924 N N . SER A 1 116 ? 0.159 8.695 -16.025 1.00 89.81 116 SER A N 1
ATOM 925 C CA . SER A 1 116 ? -0.184 7.265 -15.940 1.00 89.81 116 SER A CA 1
ATOM 926 C C . SER A 1 116 ? 0.826 6.352 -16.640 1.00 89.81 116 SER A C 1
ATOM 928 O O . SER A 1 116 ? 0.749 5.131 -16.519 1.00 89.81 116 SER A O 1
ATOM 930 N N . VAL A 1 117 ? 1.755 6.938 -17.398 1.00 91.94 117 VAL A N 1
ATOM 931 C CA . VAL A 1 117 ? 2.768 6.234 -18.182 1.00 91.94 117 VAL A CA 1
ATOM 932 C C . VAL A 1 117 ? 4.089 6.977 -18.055 1.00 91.94 117 VAL A C 1
ATOM 934 O O . VAL A 1 117 ? 4.174 8.146 -18.423 1.00 91.94 117 VAL A O 1
ATOM 937 N N . PHE A 1 118 ? 5.127 6.288 -17.587 1.00 90.44 118 PHE A N 1
ATOM 938 C CA . PHE A 1 118 ? 6.477 6.843 -17.507 1.00 90.44 118 PHE A CA 1
ATOM 939 C C . PHE A 1 118 ? 7.346 6.248 -18.614 1.00 90.44 118 PHE A C 1
ATOM 941 O O . PHE A 1 118 ? 7.839 5.127 -18.497 1.00 90.44 118 PHE A O 1
ATOM 948 N N . ASP A 1 119 ? 7.516 7.002 -19.700 1.00 91.25 119 ASP A N 1
ATOM 949 C CA . ASP A 1 119 ? 8.250 6.564 -20.891 1.00 91.25 119 ASP A CA 1
ATOM 950 C C . ASP A 1 119 ? 9.716 7.025 -20.875 1.00 91.25 119 ASP A C 1
ATOM 952 O O . ASP A 1 119 ? 10.006 8.221 -20.932 1.00 91.25 119 ASP A O 1
ATOM 956 N N . PHE A 1 120 ? 10.654 6.084 -20.824 1.00 88.88 120 PHE A N 1
ATOM 957 C CA . PHE A 1 120 ? 12.103 6.300 -20.868 1.00 88.88 120 PHE A CA 1
ATOM 958 C C . PHE A 1 120 ? 12.723 5.910 -22.226 1.00 88.88 120 PHE A C 1
ATOM 960 O O . PHE A 1 120 ? 13.934 5.714 -22.327 1.00 88.88 120 PHE A O 1
ATOM 967 N N . GLY A 1 121 ? 11.916 5.803 -23.284 1.00 91.12 121 GLY A N 1
ATOM 968 C CA . GLY A 1 121 ? 12.335 5.496 -24.651 1.00 91.12 121 GLY A CA 1
ATOM 969 C C . GLY A 1 121 ? 12.400 3.995 -24.933 1.00 91.12 121 GLY A C 1
ATOM 970 O O . GLY A 1 121 ? 11.652 3.498 -25.766 1.00 91.12 121 GLY A O 1
ATOM 971 N N . CYS A 1 122 ? 13.291 3.262 -24.258 1.00 93.25 122 CYS A N 1
ATOM 972 C CA . CYS A 1 122 ? 13.386 1.796 -24.388 1.00 93.25 122 CYS A CA 1
ATOM 973 C C . CYS A 1 122 ? 12.634 1.025 -23.293 1.00 93.25 122 CYS A C 1
ATOM 975 O O . CYS A 1 122 ? 12.487 -0.191 -23.391 1.00 93.25 122 CYS A O 1
ATOM 977 N N . LEU A 1 123 ? 12.178 1.730 -22.258 1.00 90.38 123 LEU A N 1
ATOM 978 C CA . LEU A 1 123 ? 11.450 1.193 -21.117 1.00 90.38 123 LEU A CA 1
ATOM 979 C C . LEU A 1 123 ? 10.249 2.091 -20.854 1.00 90.38 123 LEU A C 1
ATOM 981 O O . LEU A 1 123 ? 10.399 3.308 -20.750 1.00 90.38 123 LEU A O 1
ATOM 985 N N . THR A 1 124 ? 9.079 1.492 -20.683 1.00 92.88 124 THR A N 1
ATOM 986 C CA . THR A 1 124 ? 7.864 2.210 -20.308 1.00 92.88 124 THR A CA 1
ATOM 987 C C . THR A 1 124 ? 7.265 1.549 -19.079 1.00 92.88 124 THR A C 1
ATOM 989 O O . THR A 1 124 ? 7.065 0.336 -19.062 1.00 92.88 124 THR A O 1
ATOM 992 N N . LEU A 1 125 ? 6.992 2.340 -18.043 1.00 92.75 125 LEU A N 1
ATOM 993 C CA . LEU A 1 125 ? 6.303 1.863 -16.847 1.00 92.75 125 LEU A CA 1
ATOM 994 C C . LEU A 1 125 ? 4.829 2.258 -16.908 1.00 92.75 125 LEU A C 1
ATOM 996 O O . LEU A 1 125 ? 4.506 3.419 -17.168 1.00 92.75 125 LEU A O 1
ATOM 1000 N N . HIS A 1 126 ? 3.961 1.295 -16.609 1.00 93.44 126 HIS A N 1
ATOM 1001 C CA . HIS A 1 126 ? 2.508 1.455 -16.543 1.00 93.44 126 HIS A CA 1
ATOM 1002 C C . HIS A 1 126 ? 2.008 1.080 -15.143 1.00 93.44 126 HIS A C 1
ATOM 1004 O O . HIS A 1 126 ? 1.438 0.003 -14.974 1.00 93.44 126 HIS A O 1
ATOM 1010 N N . PRO A 1 127 ? 2.278 1.907 -14.120 1.00 93.44 127 PRO A N 1
ATOM 1011 C CA . PRO A 1 127 ? 1.821 1.597 -12.778 1.00 93.44 127 PRO A CA 1
ATOM 1012 C C . PRO A 1 127 ? 0.297 1.685 -12.669 1.00 93.44 127 PRO A C 1
ATOM 1014 O O . PRO A 1 127 ? -0.335 2.580 -13.235 1.00 93.44 127 PRO A O 1
ATOM 1017 N N . GLU A 1 128 ? -0.280 0.807 -11.860 1.00 94.56 128 GLU A N 1
ATOM 1018 C CA . GLU A 1 128 ? -1.617 0.983 -11.307 1.00 94.56 128 GLU A CA 1
ATOM 1019 C C . GLU A 1 128 ? -1.553 2.093 -10.251 1.00 94.56 128 GLU A C 1
ATOM 1021 O O . GLU A 1 128 ? -0.739 2.042 -9.331 1.00 94.56 128 GLU A O 1
ATOM 1026 N N . GLN A 1 129 ? -2.363 3.142 -10.399 1.00 92.56 129 GLN A N 1
ATOM 1027 C CA . GLN A 1 129 ? -2.242 4.349 -9.578 1.00 92.56 129 GLN A CA 1
ATOM 1028 C C . GLN A 1 129 ? -3.423 4.518 -8.634 1.00 92.56 129 GLN A C 1
ATOM 1030 O O . GLN A 1 129 ? -4.580 4.524 -9.056 1.00 92.56 129 GLN A O 1
ATOM 1035 N N . VAL A 1 130 ? -3.106 4.766 -7.368 1.00 92.50 130 VAL A N 1
ATOM 1036 C CA . VAL A 1 130 ? -4.062 5.106 -6.313 1.00 92.50 130 VAL A CA 1
ATOM 1037 C C . VAL A 1 130 ? -3.741 6.506 -5.823 1.00 92.50 130 VAL A C 1
ATOM 1039 O O . VAL A 1 130 ? -2.580 6.828 -5.604 1.00 92.50 130 VAL A O 1
ATOM 1042 N N . PHE A 1 131 ? -4.761 7.339 -5.628 1.00 92.25 131 PHE A N 1
ATOM 1043 C CA . PHE A 1 131 ? -4.599 8.700 -5.117 1.00 92.25 131 PHE A CA 1
ATOM 1044 C C . PHE A 1 131 ? -5.353 8.834 -3.800 1.00 92.25 131 PHE A C 1
ATOM 1046 O O . PHE A 1 131 ? -6.579 8.955 -3.800 1.00 92.25 131 PHE A O 1
ATOM 1053 N N . LEU A 1 132 ? -4.627 8.823 -2.680 1.00 91.06 132 LEU A N 1
ATOM 1054 C CA . LEU A 1 132 ? -5.231 8.961 -1.353 1.00 91.06 132 LEU A CA 1
ATOM 1055 C C . LEU A 1 132 ? -5.806 10.362 -1.122 1.00 91.06 132 LEU A C 1
ATOM 1057 O O . LEU A 1 132 ? -6.739 10.505 -0.344 1.00 91.06 132 LEU A O 1
ATOM 1061 N N . SER A 1 133 ? -5.346 11.366 -1.875 1.00 90.56 133 SER A N 1
ATOM 1062 C CA . SER A 1 133 ? -5.949 12.709 -1.949 1.00 90.56 133 SER A CA 1
ATOM 1063 C C . SER A 1 133 ? -7.430 12.713 -2.355 1.00 90.56 133 SER A C 1
ATOM 1065 O O . SER A 1 133 ? -8.118 13.712 -2.166 1.00 90.56 133 SER A O 1
ATOM 1067 N N . ARG A 1 134 ? -7.943 11.609 -2.918 1.00 90.38 134 ARG A N 1
ATOM 1068 C CA . ARG A 1 134 ? -9.362 11.452 -3.280 1.00 90.38 134 ARG A CA 1
ATOM 1069 C C . ARG A 1 134 ? -10.209 10.827 -2.172 1.00 90.38 134 ARG A C 1
ATOM 1071 O O . ARG A 1 134 ? -11.423 10.739 -2.334 1.00 90.38 134 ARG A O 1
ATOM 1078 N N . MET A 1 135 ? -9.589 10.356 -1.093 1.00 86.56 135 MET A N 1
ATOM 1079 C CA . MET A 1 135 ? -10.293 9.800 0.055 1.00 86.56 135 MET A CA 1
ATOM 1080 C C . MET A 1 135 ? -10.898 10.936 0.884 1.00 86.56 135 MET A C 1
ATOM 1082 O O . MET A 1 135 ? -10.219 11.910 1.204 1.00 86.56 135 MET A O 1
ATOM 1086 N N . ASP A 1 136 ? -12.167 10.803 1.269 1.00 86.44 136 ASP A N 1
ATOM 1087 C CA . ASP A 1 136 ? -12.768 11.691 2.267 1.00 86.44 136 ASP A CA 1
ATOM 1088 C C . ASP A 1 136 ? -12.344 11.234 3.667 1.00 86.44 136 ASP A C 1
ATOM 1090 O O . ASP A 1 136 ? -13.045 10.477 4.342 1.00 86.44 136 ASP A O 1
ATOM 1094 N N . GLY A 1 137 ? -11.151 11.668 4.081 1.00 83.94 137 GLY A N 1
ATOM 1095 C CA . GLY A 1 137 ? -10.530 11.196 5.316 1.00 83.94 137 GLY A CA 1
ATOM 1096 C C . GLY A 1 137 ? -11.385 11.418 6.569 1.00 83.94 137 GLY A C 1
ATOM 1097 O O . GLY A 1 137 ? -11.404 10.565 7.453 1.00 83.94 137 GLY A O 1
ATOM 1098 N N . ASN A 1 138 ? -12.154 12.510 6.623 1.00 86.19 138 ASN A N 1
ATOM 1099 C CA . ASN A 1 138 ? -13.012 12.819 7.769 1.00 86.19 138 ASN A CA 1
ATOM 1100 C C . ASN A 1 138 ? -14.191 11.850 7.861 1.00 86.19 138 ASN A C 1
ATOM 1102 O O . ASN A 1 138 ? -14.448 11.281 8.922 1.00 86.19 138 ASN A O 1
ATOM 1106 N N . THR A 1 139 ? -14.902 11.647 6.749 1.00 89.56 139 THR A N 1
ATOM 1107 C CA . THR A 1 139 ? -16.049 10.733 6.709 1.00 89.56 139 THR A CA 1
ATOM 1108 C C . THR A 1 139 ? -15.619 9.300 7.026 1.00 89.56 139 THR A C 1
ATOM 1110 O O . THR A 1 139 ? -16.287 8.600 7.791 1.00 89.56 139 THR A O 1
ATOM 1113 N N . GLU A 1 140 ? -14.482 8.870 6.477 1.00 89.69 140 GLU A N 1
ATOM 1114 C CA . GLU A 1 140 ? -13.957 7.524 6.699 1.00 89.69 140 GLU A CA 1
ATOM 1115 C C . GLU A 1 140 ? -13.490 7.311 8.146 1.00 89.69 140 GLU A C 1
ATOM 1117 O O . GLU A 1 140 ? -13.836 6.294 8.754 1.00 89.69 140 GLU A O 1
ATOM 1122 N N . LEU A 1 141 ? -12.782 8.278 8.741 1.00 91.12 141 LEU A N 1
ATOM 1123 C CA . LEU A 1 141 ? -12.353 8.191 10.139 1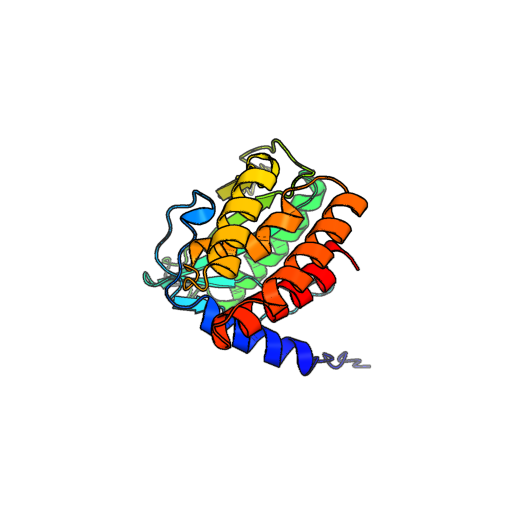.00 91.12 141 LEU A CA 1
ATOM 1124 C C . LEU A 1 141 ? -13.546 8.155 11.101 1.00 91.12 141 LEU A C 1
ATOM 1126 O O . LEU A 1 141 ? -13.576 7.329 12.014 1.00 91.12 141 LEU A O 1
ATOM 1130 N N . GLU A 1 142 ? -14.553 9.005 10.887 1.00 93.19 142 GLU A N 1
ATOM 1131 C CA . GLU A 1 142 ? -15.742 9.044 11.743 1.00 93.19 142 GLU A CA 1
ATOM 1132 C C . GLU A 1 142 ? -16.565 7.754 11.659 1.00 93.19 142 GLU A C 1
ATOM 1134 O O . GLU A 1 142 ? -17.044 7.256 12.681 1.00 93.19 142 GLU A O 1
ATOM 1139 N N . SER A 1 143 ? -16.669 7.156 10.470 1.00 92.19 143 SER A N 1
ATOM 1140 C CA . SER A 1 143 ? -17.309 5.849 10.282 1.00 92.19 143 SER A CA 1
ATOM 1141 C C . SER A 1 143 ? -16.634 4.759 11.125 1.00 92.19 143 SER A C 1
ATOM 1143 O O . SER A 1 143 ? -17.302 4.032 11.869 1.00 92.19 143 SER A O 1
ATOM 1145 N N . VAL A 1 144 ? -15.299 4.678 11.082 1.00 92.31 144 VAL A N 1
ATOM 1146 C CA . VAL A 1 144 ? -14.546 3.691 11.870 1.00 92.31 144 VAL A CA 1
ATOM 1147 C C . VAL A 1 144 ? -14.617 4.007 13.368 1.00 92.31 144 VAL A C 1
ATOM 1149 O O . VAL A 1 144 ? -14.830 3.103 14.180 1.00 92.31 144 VAL A O 1
ATOM 1152 N N . ARG A 1 145 ? -14.538 5.286 13.758 1.00 94.50 145 ARG A N 1
ATOM 1153 C CA . ARG A 1 145 ? -14.672 5.720 15.157 1.00 94.50 145 ARG A CA 1
ATOM 1154 C C . ARG A 1 145 ? -15.994 5.270 15.770 1.00 94.50 145 ARG A C 1
ATOM 1156 O O . ARG A 1 145 ? -15.999 4.775 16.900 1.00 94.50 145 ARG A O 1
ATOM 1163 N N . GLN A 1 146 ? -17.102 5.423 15.044 1.00 94.38 146 GLN A N 1
ATOM 1164 C CA . GLN A 1 146 ? -18.425 5.001 15.508 1.00 94.38 146 GLN A CA 1
ATOM 1165 C C . GLN A 1 146 ? -18.509 3.487 15.713 1.00 94.38 146 GLN A C 1
ATOM 1167 O O . GLN A 1 146 ? -19.095 3.040 16.704 1.00 94.38 146 GLN A O 1
ATOM 1172 N N . LYS A 1 147 ? -17.896 2.694 14.824 1.00 94.19 147 LYS A N 1
ATOM 1173 C CA . LYS A 1 147 ? -17.828 1.231 14.969 1.00 94.19 147 LYS A CA 1
ATOM 1174 C C . LYS A 1 147 ? -17.061 0.826 16.224 1.00 94.19 147 LYS A C 1
ATOM 1176 O O . LYS A 1 147 ? -17.582 0.034 17.007 1.00 94.19 147 LYS A O 1
ATOM 1181 N N . ILE A 1 148 ? -15.895 1.434 16.455 1.00 93.50 148 ILE A N 1
ATOM 1182 C CA . ILE A 1 148 ? -15.071 1.189 17.650 1.00 93.50 148 ILE A CA 1
ATOM 1183 C C . ILE A 1 148 ? -15.841 1.564 18.922 1.00 93.50 148 ILE A C 1
ATOM 1185 O O . ILE A 1 148 ? -15.939 0.751 19.836 1.00 93.50 148 ILE A O 1
ATOM 1189 N N . HIS A 1 149 ? -16.462 2.749 18.963 1.00 92.31 149 HIS A N 1
ATOM 1190 C CA . HIS A 1 149 ? -17.274 3.185 20.111 1.00 92.31 149 HIS A CA 1
ATOM 1191 C C . HIS A 1 149 ? -18.461 2.264 20.399 1.00 92.31 149 HIS A C 1
ATOM 1193 O O . HIS A 1 149 ? -18.837 2.076 21.554 1.00 92.31 149 HIS A O 1
ATOM 1199 N N . SER A 1 150 ? -19.058 1.697 19.354 1.00 92.62 150 SER A N 1
ATOM 1200 C CA . SER A 1 150 ? -20.192 0.778 19.473 1.00 92.62 150 SER A CA 1
ATOM 1201 C C . SER A 1 150 ? -19.764 -0.663 19.779 1.00 92.62 150 SER A C 1
ATOM 1203 O O . SER A 1 150 ? -20.624 -1.526 19.943 1.00 92.62 150 SER A O 1
ATOM 1205 N N . GLY A 1 151 ? -18.456 -0.939 19.845 1.00 88.44 151 GLY A N 1
ATOM 1206 C CA . GLY A 1 151 ? -17.905 -2.273 20.080 1.00 88.44 151 GLY A CA 1
ATOM 1207 C C . GLY A 1 151 ? -18.093 -3.246 18.911 1.00 88.44 151 GLY A C 1
ATOM 1208 O O . GLY A 1 151 ? -18.040 -4.457 19.120 1.00 88.44 151 GLY A O 1
ATOM 1209 N N . PHE A 1 152 ? -18.345 -2.746 17.697 1.00 90.62 152 PHE A N 1
ATOM 1210 C CA . PHE A 1 152 ? -18.447 -3.596 16.512 1.00 90.62 152 PHE A CA 1
ATOM 1211 C C . PHE A 1 152 ? -17.069 -4.089 16.074 1.00 90.62 152 PHE A C 1
ATOM 1213 O O . PHE A 1 152 ?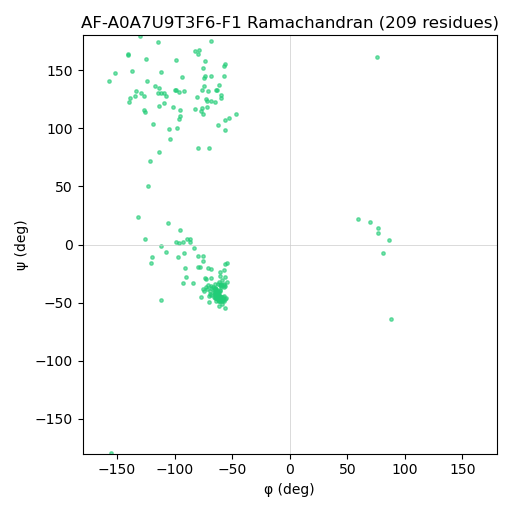 -16.082 -3.357 16.146 1.00 90.62 152 PHE A O 1
ATOM 1220 N N . LEU A 1 153 ? -17.030 -5.321 15.562 1.00 89.00 153 LEU A N 1
ATOM 1221 C CA . LEU A 1 153 ? -15.848 -5.853 14.898 1.00 89.00 153 LEU A CA 1
ATOM 1222 C C . LEU A 1 153 ? -15.559 -5.023 13.643 1.00 89.00 153 LEU A C 1
ATOM 1224 O O . LEU A 1 153 ? -16.468 -4.749 12.853 1.00 89.00 153 LEU A O 1
ATOM 1228 N N . LEU A 1 154 ? -14.300 -4.632 13.465 1.00 91.06 154 LEU A N 1
ATOM 1229 C CA . LEU A 1 154 ? -13.877 -3.919 12.269 1.00 91.06 154 LEU A CA 1
ATOM 1230 C C . LEU A 1 154 ? -13.795 -4.885 11.088 1.00 91.06 154 LEU A C 1
ATOM 1232 O O . LEU A 1 154 ? -13.415 -6.043 11.238 1.00 91.06 154 LEU A O 1
ATOM 1236 N N . THR A 1 155 ? -14.172 -4.414 9.908 1.00 88.69 155 THR A N 1
ATOM 1237 C CA . THR A 1 155 ? -13.930 -5.150 8.663 1.00 88.69 155 THR A CA 1
ATOM 1238 C C . THR A 1 155 ? -12.482 -4.964 8.214 1.00 88.69 155 THR A C 1
ATOM 1240 O O . THR A 1 155 ? -11.813 -4.027 8.653 1.00 88.69 155 THR A O 1
ATOM 1243 N N . ASP A 1 156 ? -11.997 -5.809 7.305 1.00 81.62 156 ASP A N 1
ATOM 1244 C CA . ASP A 1 156 ? -10.668 -5.630 6.708 1.00 81.62 156 ASP A CA 1
ATOM 1245 C C . ASP A 1 156 ? -10.511 -4.251 6.052 1.00 81.62 156 ASP A C 1
ATOM 1247 O O . ASP A 1 156 ? -9.464 -3.618 6.191 1.00 81.62 156 ASP A O 1
ATOM 1251 N N . ASP A 1 157 ? -11.585 -3.737 5.449 1.00 82.62 157 ASP A N 1
ATOM 1252 C CA . ASP A 1 157 ? -11.651 -2.382 4.903 1.00 82.62 157 ASP A CA 1
ATOM 1253 C C . ASP A 1 157 ? -11.465 -1.314 5.984 1.00 82.62 157 ASP A C 1
ATOM 1255 O O . ASP A 1 157 ? -10.729 -0.352 5.781 1.00 82.62 157 ASP A O 1
ATOM 1259 N N . ASP A 1 158 ? -12.112 -1.467 7.143 1.00 89.25 158 ASP A N 1
ATOM 1260 C CA . ASP A 1 158 ? -11.973 -0.521 8.256 1.00 89.25 158 ASP A CA 1
ATOM 1261 C C . ASP A 1 158 ? -10.535 -0.502 8.787 1.00 89.25 158 ASP A C 1
ATOM 1263 O O . ASP A 1 158 ? -9.978 0.565 9.050 1.00 89.25 158 ASP A O 1
ATOM 1267 N N . LEU A 1 159 ? -9.914 -1.679 8.904 1.00 86.25 159 LEU A N 1
ATOM 1268 C CA . LEU A 1 159 ? -8.526 -1.811 9.339 1.00 86.25 159 LEU A CA 1
ATOM 1269 C C . LEU A 1 159 ? -7.568 -1.162 8.335 1.00 86.25 159 LEU A C 1
ATOM 1271 O O . LEU A 1 159 ? -6.688 -0.403 8.735 1.00 86.25 159 LEU A O 1
ATOM 1275 N N . MET A 1 160 ? -7.756 -1.413 7.037 1.00 81.38 160 MET A N 1
ATOM 1276 C CA . MET A 1 160 ? -6.941 -0.806 5.983 1.00 81.38 160 MET A CA 1
ATOM 1277 C C . MET A 1 160 ? -7.109 0.713 5.928 1.00 81.38 160 MET A C 1
ATOM 1279 O O . MET A 1 160 ? -6.114 1.424 5.783 1.00 81.38 160 MET A O 1
ATOM 1283 N N . LYS A 1 161 ? -8.334 1.226 6.112 1.00 86.75 161 LYS A N 1
ATOM 1284 C CA . LYS A 1 161 ? -8.604 2.670 6.202 1.00 86.75 161 LYS A CA 1
ATOM 1285 C C . LYS A 1 161 ? -7.793 3.320 7.313 1.00 86.75 161 LYS A C 1
ATOM 1287 O O . LYS A 1 161 ? -7.123 4.310 7.045 1.00 86.75 161 LYS A O 1
ATOM 1292 N N . LEU A 1 162 ? -7.778 2.752 8.521 1.00 88.06 162 LEU A N 1
ATOM 1293 C CA . LEU A 1 162 ? -6.992 3.303 9.634 1.00 88.06 162 LEU A CA 1
ATOM 1294 C C . LEU A 1 162 ? -5.499 3.431 9.293 1.00 88.06 162 LEU A C 1
ATOM 1296 O O . LEU A 1 162 ? -4.869 4.401 9.695 1.00 88.06 162 LEU A O 1
ATOM 1300 N N . VAL A 1 163 ? -4.944 2.506 8.506 1.00 83.31 163 VAL A N 1
ATOM 1301 C CA . VAL A 1 163 ? -3.530 2.545 8.101 1.00 83.31 163 VAL A CA 1
ATOM 1302 C C . VAL A 1 163 ? -3.254 3.619 7.042 1.00 83.31 163 VAL A C 1
ATOM 1304 O O . VAL A 1 163 ? -2.228 4.294 7.105 1.00 83.31 163 VAL A O 1
ATOM 1307 N N . VAL A 1 164 ? -4.146 3.796 6.061 1.00 85.12 164 VAL A N 1
ATOM 1308 C CA . VAL A 1 164 ? -3.911 4.719 4.929 1.00 85.12 164 VAL A CA 1
ATOM 1309 C C . VAL A 1 164 ? -4.419 6.140 5.172 1.00 85.12 164 VAL A C 1
ATOM 1311 O O . VAL A 1 164 ? -3.958 7.070 4.511 1.00 85.12 164 VAL A O 1
ATOM 1314 N N . LEU A 1 165 ? -5.340 6.334 6.119 1.00 89.75 165 LEU A N 1
ATOM 1315 C CA . LEU A 1 165 ? -5.959 7.625 6.420 1.00 89.75 165 LEU A CA 1
ATOM 1316 C C . LEU A 1 165 ? -4.959 8.741 6.738 1.00 89.75 165 LEU A C 1
ATOM 1318 O O . LEU A 1 165 ? -5.096 9.811 6.139 1.00 89.75 165 LEU A O 1
ATOM 1322 N N . PRO A 1 166 ? -3.928 8.539 7.582 1.00 90.50 166 PRO A N 1
ATOM 1323 C CA . PRO A 1 166 ? -2.931 9.577 7.806 1.00 90.50 166 PRO A CA 1
ATOM 1324 C C . PRO A 1 166 ? -2.266 10.003 6.501 1.00 90.50 166 PRO A C 1
ATOM 1326 O O . PRO A 1 166 ? -2.016 11.176 6.291 1.00 90.50 166 PRO A O 1
ATOM 1329 N N . LEU A 1 167 ? -2.038 9.072 5.574 1.00 89.50 167 LEU A N 1
ATOM 1330 C CA . LEU A 1 167 ? -1.372 9.348 4.302 1.00 89.50 167 LEU A CA 1
ATOM 1331 C C . LEU A 1 167 ? -2.269 10.077 3.294 1.00 89.50 167 LEU A C 1
ATOM 1333 O O . LEU A 1 167 ? -1.759 10.523 2.267 1.00 89.50 167 LEU A O 1
ATOM 1337 N N . SER A 1 168 ? -3.571 10.207 3.565 1.00 89.88 168 SER A N 1
ATOM 1338 C CA . SER A 1 168 ? -4.531 10.906 2.700 1.00 89.88 168 SER A CA 1
ATOM 1339 C C . SER A 1 168 ? -4.472 12.429 2.811 1.00 89.88 168 SER A C 1
ATOM 1341 O O . SER A 1 168 ? -4.901 13.114 1.884 1.00 89.88 168 SER A O 1
ATOM 1343 N N . VAL A 1 169 ? -3.899 12.972 3.892 1.00 89.81 169 VAL A N 1
ATOM 1344 C CA . VAL A 1 169 ? -3.769 14.425 4.070 1.00 89.81 169 VAL A CA 1
ATOM 1345 C C . VAL A 1 169 ? -2.414 14.942 3.574 1.00 89.81 169 VAL A C 1
ATOM 1347 O O . VAL A 1 169 ? -1.398 14.253 3.711 1.00 89.81 169 VAL A O 1
ATOM 1350 N N . PRO A 1 170 ? -2.372 16.148 2.980 1.00 86.75 170 PRO A N 1
ATOM 1351 C CA . PRO A 1 170 ? -1.127 16.764 2.538 1.00 86.75 170 PRO A CA 1
ATOM 1352 C C . PRO A 1 170 ? -0.313 17.324 3.713 1.00 86.75 170 PRO A C 1
ATOM 1354 O O . PRO A 1 170 ? -0.862 17.786 4.715 1.00 86.75 170 PRO A O 1
ATOM 1357 N N . GLY A 1 171 ? 1.009 17.363 3.543 1.00 85.38 171 GLY A N 1
ATOM 1358 C CA . GLY A 1 171 ? 1.943 17.960 4.498 1.00 85.38 171 GLY A CA 1
ATOM 1359 C C . GLY A 1 171 ? 2.201 17.106 5.743 1.00 85.38 171 GLY A C 1
ATOM 1360 O O . GLY A 1 171 ? 1.461 16.184 6.065 1.00 85.38 171 GLY A O 1
ATOM 1361 N N . SER A 1 172 ? 3.290 17.389 6.457 1.00 85.62 172 SER A N 1
ATOM 1362 C CA . SER A 1 172 ? 3.711 16.590 7.617 1.00 85.62 172 SER A CA 1
ATOM 1363 C C . SER A 1 172 ? 2.858 16.833 8.864 1.00 85.62 172 SER A C 1
ATOM 1365 O O . SER A 1 172 ? 2.551 15.889 9.581 1.00 85.62 172 SER A O 1
ATOM 1367 N N . GLU A 1 173 ? 2.440 18.073 9.118 1.00 88.75 173 GLU A N 1
ATOM 1368 C CA . GLU A 1 173 ? 1.722 18.434 10.347 1.00 88.75 173 GLU A CA 1
ATOM 1369 C C . GLU A 1 173 ? 0.358 17.736 10.455 1.00 88.75 173 GLU A C 1
ATOM 1371 O O . GLU A 1 173 ? 0.070 17.103 11.470 1.00 88.75 173 GLU A O 1
ATOM 1376 N N . GLY A 1 174 ? -0.447 17.775 9.387 1.00 87.81 174 GLY A N 1
ATOM 1377 C CA . GLY A 1 174 ? -1.741 17.088 9.348 1.00 87.81 174 GLY A CA 1
ATOM 1378 C C . GLY A 1 174 ? -1.601 15.567 9.441 1.00 87.81 174 GLY A C 1
ATOM 1379 O O . GLY A 1 174 ? -2.377 14.922 10.145 1.00 87.81 174 GLY A O 1
ATOM 1380 N N . LYS A 1 175 ? -0.577 14.994 8.790 1.00 89.38 175 LYS A N 1
ATOM 1381 C CA . LYS A 1 175 ? -0.275 13.557 8.884 1.00 89.38 175 LYS A CA 1
ATOM 1382 C C . LYS A 1 175 ? 0.001 13.158 10.324 1.00 89.38 175 LYS A C 1
ATOM 1384 O O . LYS A 1 175 ? -0.627 12.226 10.809 1.00 89.38 175 LYS A O 1
ATOM 1389 N N . ILE A 1 176 ? 0.899 13.872 11.007 1.00 90.25 176 ILE A N 1
ATOM 1390 C CA . ILE A 1 176 ? 1.281 13.587 12.399 1.00 90.25 176 ILE A CA 1
ATOM 1391 C C . ILE A 1 176 ? 0.055 13.625 13.317 1.00 90.25 176 ILE A C 1
ATOM 1393 O O . ILE A 1 176 ? -0.152 12.695 14.091 1.00 90.25 176 ILE A O 1
ATOM 1397 N N . GLN A 1 177 ? -0.802 14.641 13.177 1.00 91.06 177 GLN A N 1
ATOM 1398 C CA . GLN A 1 177 ? -2.029 14.748 13.974 1.00 91.06 177 GLN A CA 1
ATOM 1399 C C . GLN A 1 177 ? -2.961 13.544 13.771 1.00 91.06 177 GLN A C 1
ATOM 1401 O O . GLN A 1 177 ? -3.445 12.975 14.750 1.00 91.06 177 GLN A O 1
ATOM 1406 N N . LEU A 1 178 ? -3.171 13.115 12.522 1.00 91.19 178 LEU A N 1
ATOM 1407 C CA . LEU A 1 178 ? -3.975 11.925 12.230 1.00 91.19 178 LEU A CA 1
ATOM 1408 C C . LEU A 1 178 ? -3.308 10.630 12.701 1.00 91.19 178 LEU A C 1
ATOM 1410 O O . LEU A 1 178 ? -4.005 9.722 13.150 1.00 91.19 178 LEU A O 1
ATOM 1414 N N . PHE A 1 179 ? -1.978 10.534 12.627 1.00 90.69 179 PHE A N 1
ATOM 1415 C CA . PHE A 1 179 ? -1.234 9.398 13.166 1.00 90.69 179 PHE A CA 1
ATOM 1416 C C . PHE A 1 179 ? -1.476 9.237 14.669 1.00 90.69 179 PHE A C 1
ATOM 1418 O O . PHE A 1 179 ? -1.815 8.139 15.121 1.00 90.69 179 PHE A O 1
ATOM 1425 N N . ASP A 1 180 ? -1.364 10.326 15.428 1.00 91.38 180 ASP A N 1
ATOM 1426 C CA . ASP A 1 180 ? -1.598 10.336 16.873 1.00 91.38 180 ASP A CA 1
ATOM 1427 C C . ASP A 1 180 ? -3.060 10.014 17.209 1.00 91.38 180 ASP A C 1
ATOM 1429 O O . ASP A 1 180 ? -3.347 9.193 18.088 1.00 91.38 180 ASP A O 1
ATOM 1433 N N . GLU A 1 181 ? -3.998 10.615 16.476 1.00 93.75 181 GLU A N 1
ATOM 1434 C CA . GLU A 1 181 ? -5.429 10.395 16.661 1.00 93.75 181 GLU A CA 1
ATOM 1435 C C . GLU A 1 181 ? -5.831 8.939 16.400 1.00 93.75 181 GLU A C 1
ATOM 1437 O O . GLU A 1 181 ? -6.516 8.325 17.223 1.00 93.75 181 GLU A O 1
ATOM 1442 N N . ILE A 1 182 ? -5.378 8.360 15.287 1.00 92.88 182 ILE A N 1
ATOM 1443 C CA . ILE A 1 182 ? -5.678 6.972 14.931 1.00 92.88 182 ILE A CA 1
ATOM 1444 C C . ILE A 1 182 ? -4.990 6.005 15.892 1.00 92.88 182 ILE A C 1
ATOM 1446 O O . ILE A 1 182 ? -5.602 5.014 16.283 1.00 92.88 182 ILE A O 1
ATOM 1450 N N . THR A 1 183 ? -3.770 6.299 16.344 1.00 92.25 183 THR A N 1
ATOM 1451 C CA . THR A 1 183 ? -3.084 5.486 17.361 1.00 92.25 183 THR A CA 1
ATOM 1452 C C . THR A 1 183 ? -3.867 5.475 18.676 1.00 92.25 183 THR A C 1
ATOM 1454 O O . THR A 1 183 ? -4.072 4.417 19.276 1.00 92.25 183 THR A O 1
ATOM 1457 N N . SER A 1 184 ? -4.379 6.635 19.103 1.00 92.88 184 SER A N 1
ATOM 1458 C CA . SER A 1 184 ? -5.248 6.739 20.280 1.00 92.88 184 SER A CA 1
ATOM 1459 C C . SER A 1 184 ? -6.559 5.968 20.093 1.00 92.88 184 SER A C 1
ATOM 1461 O O . SER A 1 184 ? -6.978 5.220 20.979 1.00 92.88 184 SER A O 1
ATOM 1463 N N . LEU A 1 185 ? -7.188 6.096 18.922 1.00 93.88 185 LEU A N 1
ATOM 1464 C CA . LEU A 1 185 ? -8.422 5.394 18.581 1.00 93.88 185 LEU A CA 1
ATOM 1465 C C . LEU A 1 185 ? -8.223 3.871 18.559 1.00 93.88 185 LEU A C 1
ATOM 1467 O O . LEU A 1 185 ? -9.040 3.144 19.125 1.00 93.88 185 LEU A O 1
ATOM 1471 N N . ALA A 1 186 ? -7.122 3.398 17.971 1.00 91.94 186 ALA A N 1
ATOM 1472 C CA . ALA A 1 186 ? -6.770 1.987 17.871 1.00 91.94 186 ALA A CA 1
ATOM 1473 C C . ALA A 1 186 ? -6.635 1.321 19.246 1.00 91.94 186 ALA A C 1
ATOM 1475 O O . ALA A 1 186 ? -7.049 0.177 19.419 1.00 91.94 186 ALA A O 1
ATOM 1476 N N . GLY A 1 187 ? -6.151 2.055 20.254 1.00 91.25 187 GLY A N 1
ATOM 1477 C CA . GLY A 1 187 ? -6.100 1.585 21.641 1.00 91.25 187 GLY A CA 1
ATOM 1478 C C . GLY A 1 187 ? -7.461 1.172 22.219 1.00 91.25 187 GLY A C 1
ATOM 1479 O O . GLY A 1 187 ? -7.506 0.366 23.145 1.00 91.25 187 GLY A O 1
ATOM 1480 N N . ASN A 1 188 ? -8.564 1.669 21.649 1.00 92.94 188 ASN A N 1
ATOM 1481 C CA . ASN A 1 188 ? -9.929 1.351 22.069 1.00 92.94 188 ASN A CA 1
ATOM 1482 C C . ASN A 1 188 ? -10.581 0.227 21.246 1.00 92.94 188 ASN A C 1
ATOM 1484 O O . ASN A 1 188 ? -11.740 -0.100 21.495 1.00 92.94 188 ASN A O 1
ATOM 1488 N N . ILE A 1 189 ? -9.877 -0.365 20.272 1.00 93.75 189 ILE A N 1
ATOM 1489 C CA . ILE A 1 189 ? -10.390 -1.512 19.511 1.00 93.75 189 ILE A CA 1
ATOM 1490 C C . ILE A 1 189 ? -10.555 -2.703 20.476 1.00 93.75 189 ILE A C 1
ATOM 1492 O O . ILE A 1 189 ? -9.573 -3.087 21.126 1.00 93.75 189 ILE A O 1
ATOM 1496 N N . PRO A 1 190 ? -11.766 -3.290 20.599 1.00 88.19 190 PRO A N 1
ATOM 1497 C CA . PRO A 1 190 ? -12.010 -4.384 21.541 1.00 88.19 190 PRO A CA 1
ATOM 1498 C C . PRO A 1 190 ? -11.243 -5.659 21.191 1.00 88.19 190 PRO A C 1
ATOM 1500 O O . PRO A 1 190 ? -10.709 -6.318 22.082 1.00 88.19 190 PRO A O 1
ATOM 1503 N N . ASP A 1 191 ? -11.191 -5.988 19.901 1.00 90.75 191 ASP A N 1
ATOM 1504 C CA . ASP A 1 191 ? -10.504 -7.170 19.393 1.00 90.75 191 ASP A CA 1
ATOM 1505 C C . ASP A 1 191 ? -8.979 -6.989 19.452 1.00 90.75 191 ASP A C 1
ATOM 1507 O O . ASP A 1 191 ? -8.428 -6.003 18.954 1.00 90.75 191 ASP A O 1
ATOM 1511 N N . GLU A 1 192 ? -8.287 -7.923 20.107 1.00 88.31 192 GLU A N 1
ATOM 1512 C CA . GLU A 1 192 ? -6.852 -7.788 20.370 1.00 88.31 192 GLU A CA 1
ATOM 1513 C C . GLU A 1 192 ? -5.999 -7.948 19.111 1.00 88.31 192 GLU A C 1
ATOM 1515 O O . GLU A 1 192 ? -4.986 -7.257 18.985 1.00 88.31 192 GLU A O 1
ATOM 1520 N N . GLU A 1 193 ? -6.407 -8.812 18.179 1.00 84.81 193 GLU A N 1
ATOM 1521 C CA . GLU A 1 193 ? -5.683 -9.033 16.926 1.00 84.81 193 GLU A CA 1
ATOM 1522 C C . GLU A 1 193 ? -5.810 -7.808 16.016 1.00 84.81 193 GLU A C 1
ATOM 1524 O O . GLU A 1 193 ? -4.808 -7.310 15.498 1.00 84.81 193 GLU A O 1
ATOM 1529 N N . GLN A 1 194 ? -7.017 -7.247 15.899 1.00 87.94 194 GLN A N 1
ATOM 1530 C CA . GLN A 1 194 ? -7.272 -6.006 15.167 1.00 87.94 194 GLN A CA 1
ATOM 1531 C C . GLN A 1 194 ? -6.520 -4.821 15.773 1.00 87.94 194 GLN A C 1
ATOM 1533 O O . GLN A 1 194 ? -5.904 -4.037 15.047 1.00 87.94 194 GLN A O 1
ATOM 1538 N N . ARG A 1 195 ? -6.523 -4.701 17.105 1.00 90.62 195 ARG A N 1
ATOM 1539 C CA . ARG A 1 195 ? -5.776 -3.658 17.816 1.00 90.62 195 ARG A CA 1
ATOM 1540 C C . ARG A 1 195 ? -4.276 -3.775 17.569 1.00 90.62 195 ARG A C 1
ATOM 1542 O O . ARG A 1 195 ? -3.635 -2.778 17.237 1.00 90.62 195 ARG A O 1
ATOM 1549 N N . ALA A 1 196 ? -3.722 -4.978 17.718 1.00 85.19 196 ALA A N 1
ATOM 1550 C CA . ALA A 1 196 ? -2.308 -5.235 17.472 1.00 85.19 196 ALA A CA 1
ATOM 1551 C C . ALA A 1 196 ? -1.935 -4.905 16.022 1.00 85.19 196 ALA A C 1
ATOM 1553 O O . ALA A 1 196 ? -0.955 -4.197 15.802 1.00 85.19 196 ALA A O 1
ATOM 1554 N N . PHE A 1 197 ? -2.753 -5.325 15.051 1.00 83.81 197 PHE A N 1
ATOM 1555 C CA . PHE A 1 197 ? -2.544 -5.013 13.640 1.00 83.81 197 PHE A CA 1
ATOM 1556 C C . PHE A 1 197 ? -2.454 -3.508 13.383 1.00 83.81 197 PHE A C 1
ATOM 1558 O O . PHE A 1 197 ? -1.465 -3.055 12.807 1.00 83.81 197 PHE A O 1
ATOM 1565 N N . VAL A 1 198 ? -3.457 -2.733 13.816 1.00 88.69 198 VAL A N 1
ATOM 1566 C CA . VAL A 1 198 ? -3.491 -1.290 13.539 1.00 88.69 198 VAL A CA 1
ATOM 1567 C C . VAL A 1 198 ? -2.287 -0.601 14.181 1.00 88.69 198 VAL A C 1
ATOM 1569 O O . VAL A 1 198 ? -1.583 0.135 13.502 1.00 88.69 198 VAL A O 1
ATOM 1572 N N . LEU A 1 199 ? -1.979 -0.878 15.452 1.00 88.06 199 LEU A N 1
ATOM 1573 C CA . LEU A 1 199 ? -0.843 -0.249 16.141 1.00 88.06 199 LEU A CA 1
ATOM 1574 C C . LEU A 1 199 ? 0.509 -0.603 15.501 1.00 88.06 199 LEU A C 1
ATOM 1576 O O . LEU A 1 199 ? 1.371 0.265 15.338 1.00 88.06 199 LEU A O 1
ATOM 1580 N N . SER A 1 200 ? 0.688 -1.860 15.097 1.00 82.50 200 SER A N 1
ATOM 1581 C CA . SER A 1 200 ? 1.860 -2.317 14.350 1.00 82.50 200 SER A CA 1
ATOM 1582 C C . SER A 1 200 ? 1.988 -1.592 13.008 1.00 82.50 200 SER A C 1
ATOM 1584 O O . SER A 1 200 ? 3.026 -0.991 12.725 1.00 82.50 200 SER A O 1
ATOM 1586 N N . ALA A 1 201 ? 0.929 -1.586 12.199 1.00 81.00 201 ALA A N 1
ATOM 1587 C CA . ALA A 1 201 ? 0.927 -0.923 10.899 1.00 81.00 201 ALA A CA 1
ATOM 1588 C C . ALA A 1 201 ? 1.188 0.589 11.018 1.00 81.00 201 ALA A C 1
ATOM 1590 O O . ALA A 1 201 ? 1.971 1.141 10.246 1.00 81.00 201 ALA A O 1
ATOM 1591 N N . MET A 1 202 ? 0.612 1.240 12.032 1.00 84.81 202 MET A N 1
ATOM 1592 C CA . MET A 1 202 ? 0.832 2.657 12.327 1.00 84.81 202 MET A CA 1
ATOM 1593 C C . MET A 1 202 ? 2.274 2.954 12.735 1.00 84.81 202 MET A C 1
ATOM 1595 O O . MET A 1 202 ? 2.830 3.962 12.308 1.00 84.81 202 MET A O 1
ATOM 1599 N N . THR A 1 203 ? 2.911 2.058 13.490 1.00 83.25 203 THR A N 1
ATOM 1600 C CA . THR A 1 203 ? 4.329 2.188 13.859 1.00 83.25 203 THR A CA 1
ATOM 1601 C C . THR A 1 203 ? 5.231 2.119 12.624 1.00 83.25 203 THR A C 1
ATOM 1603 O O . THR A 1 203 ? 6.126 2.949 12.474 1.00 83.25 203 THR A O 1
ATOM 1606 N N . LEU A 1 204 ? 4.971 1.180 11.701 1.00 76.69 204 LEU A N 1
ATOM 1607 C CA . LEU A 1 204 ? 5.728 1.081 10.446 1.00 76.69 204 LEU A CA 1
ATOM 1608 C C . LEU A 1 204 ? 5.534 2.325 9.576 1.00 76.69 204 LEU A C 1
ATOM 1610 O O . LEU A 1 204 ? 6.489 2.872 9.027 1.00 76.69 204 LEU A O 1
ATOM 1614 N N . ALA A 1 205 ? 4.285 2.764 9.442 1.00 77.00 205 ALA A N 1
ATOM 1615 C CA . ALA A 1 205 ? 3.956 3.914 8.625 1.00 77.00 205 ALA A CA 1
ATOM 1616 C C . ALA A 1 205 ? 4.549 5.208 9.217 1.00 77.00 205 ALA A C 1
ATOM 1618 O O . ALA A 1 205 ? 5.062 6.033 8.463 1.00 77.00 205 ALA A O 1
ATOM 1619 N N . ALA A 1 206 ? 4.598 5.361 10.542 1.00 77.88 206 ALA A N 1
ATOM 1620 C CA . ALA A 1 206 ? 5.290 6.480 11.179 1.00 77.88 206 ALA A CA 1
ATOM 1621 C C . ALA A 1 206 ? 6.809 6.463 10.904 1.00 77.88 206 ALA A C 1
ATOM 1623 O O . ALA A 1 206 ? 7.362 7.495 10.527 1.00 77.88 206 ALA A O 1
ATOM 1624 N N . ASP A 1 207 ? 7.470 5.298 10.999 1.00 75.06 207 ASP A N 1
ATOM 1625 C CA . ASP A 1 207 ? 8.901 5.145 10.660 1.00 75.06 207 ASP A CA 1
ATOM 1626 C C . ASP A 1 207 ? 9.205 5.524 9.202 1.00 75.06 207 ASP A C 1
ATOM 1628 O O . ASP A 1 207 ? 10.292 6.002 8.902 1.00 75.06 207 ASP A O 1
ATOM 1632 N N . ARG A 1 208 ? 8.243 5.322 8.290 1.00 72.56 208 ARG A N 1
ATOM 1633 C CA . ARG A 1 208 ? 8.416 5.557 6.848 1.00 72.56 208 ARG A CA 1
ATOM 1634 C C . ARG A 1 208 ? 8.005 6.954 6.377 1.00 72.56 208 ARG A C 1
ATOM 1636 O O . ARG A 1 208 ? 8.554 7.436 5.387 1.00 72.56 208 ARG A O 1
ATOM 1643 N N . PHE A 1 209 ? 6.994 7.560 6.998 1.00 71.06 209 PHE A N 1
ATOM 1644 C CA . PHE A 1 209 ? 6.340 8.769 6.476 1.00 71.06 209 PHE A CA 1
ATOM 1645 C C . PHE A 1 209 ? 6.410 9.981 7.404 1.00 71.06 209 PHE A C 1
ATOM 1647 O O . PHE A 1 209 ? 6.050 11.078 6.969 1.00 71.06 209 PHE A O 1
ATOM 1654 N N . ILE A 1 210 ? 6.837 9.799 8.656 1.00 70.12 210 ILE A N 1
ATOM 1655 C CA . ILE A 1 210 ? 6.983 10.885 9.634 1.00 70.12 210 ILE A CA 1
ATOM 1656 C C . ILE A 1 210 ? 8.455 11.136 9.970 1.00 70.12 210 ILE A C 1
ATOM 1658 O O . ILE A 1 210 ? 8.866 12.298 9.999 1.00 70.12 210 ILE A O 1
ATOM 1662 N N . ASN A 1 211 ? 9.210 10.069 10.249 1.00 57.09 211 ASN A N 1
ATOM 1663 C CA . ASN A 1 211 ? 10.624 10.127 10.640 1.00 57.09 211 ASN A CA 1
ATOM 1664 C C . ASN A 1 211 ? 11.563 10.273 9.437 1.00 57.09 211 ASN A C 1
ATOM 1666 O O . ASN A 1 211 ? 12.621 10.920 9.619 1.00 57.09 211 ASN A O 1
#

Secondary structure (DSSP, 8-state):
----------HHHHHHHHHHHHHHTT--SGGGT---PPEEEEPPPEE-SS-EE--EEEETTS-EEEEEEES---HHHHHHHHHHHHHHHHHH--SSS---EEEEEEE-TT-S---S-EE-SS-EE--EEEEGGGS-HHHHHHHHHHHHHTTPPPPHHHHHHHHHTGGGSSSHHHHHHHHHHHHHHHTT-SSHHHHHHHHHHHHHHHHHHT-

Solvent-accessible surface area (backbone atoms only — not comparable to full-atom values): 12154 Å² total; per-residue (Å²): 136,89,78,80,76,75,77,79,76,51,72,68,56,58,54,47,50,52,56,48,28,62,68,46,41,71,38,64,45,55,88,65,75,40,93,61,67,37,28,58,34,55,48,81,65,42,83,52,97,91,52,67,51,68,46,37,31,37,26,69,85,74,40,35,37,39,60,42,80,34,69,69,73,52,71,78,65,52,54,60,51,54,56,54,53,50,54,50,45,72,72,66,46,81,83,78,84,73,76,49,74,47,45,32,36,41,24,23,23,61,28,87,77,66,79,67,58,52,75,69,87,90,49,73,47,71,50,49,78,30,49,33,44,74,54,63,54,66,65,53,50,52,55,49,50,52,35,39,75,71,67,48,83,76,50,74,62,49,52,51,45,65,62,49,43,30,45,24,42,49,62,66,69,56,20,51,54,40,46,54,50,47,50,60,52,34,74,57,38,83,52,65,67,62,23,51,50,48,51,49,50,46,51,53,48,40,64,73,75,72,107

Foldseek 3Di:
DDDPPPPPPPPLVVVLLVLVFVLQAQDDCVLLVDDDAGFHTQDPWADDPVDIQRAWTQHPVRAIEGEAEDLDADLVVCVVVVVVVVVCCVVRPPVPPPHHYAYAYEYFLNDPDYDQWRDPPVDIDRHHYGYLLPDPLVVLVVVLLVCLVVLHDDDSSNLVSLLRSLRSHDDQPSSVVSLVVSLVSLVSRPDPSSSVSSNSSSVVCCVVPRD

Nearest PDB structures (foldseek):
  6wxx-assembly2_C  TM=5.291E-01  e=3.830E-01  Treponema succinifaciens DSM 2489
  6xl1-assembly1_B  TM=4.409E-01  e=2.133E-01  Treponema succinifaciens DSM 2489
  6bv9-assembly1_A  TM=5.704E-01  e=3.339E+00  Arabidopsis thaliana
  4gpk-assembly2_H  TM=4.864E-01  e=1.860E+00  Bacillus thuringiensis serovar thuringiensis

Mean predicted aligned error: 6.78 Å

Sequence (211 aa):
MDTMSKEKNCPDKDALHKVLAQAYKGKDFAILGIKLPPIHELLPAIPLRDSFIDSLFLLEDGTYAVVEYASGCHKTEMVKYTQHLAEIMERYDKEDGRFNLHFIIIYTGDVEKAESVFDFGCLTLHPEQVFLSRMDGNTELESVRQKIHSGFLLTDDDLMKLVVLPLSVPGSEGKIQLFDEITSLAGNIPDEEQRAFVLSAMTLAADRFIN